Protein AF-A0A1F3NM23-F1 (afdb_monomer_lite)

Structure (mmCIF, N/CA/C/O backbone):
data_AF-A0A1F3NM23-F1
#
_entry.id   AF-A0A1F3NM23-F1
#
loop_
_atom_site.group_PDB
_atom_site.id
_atom_site.type_symbol
_atom_site.label_atom_id
_atom_site.label_alt_id
_atom_site.label_comp_id
_atom_site.label_asym_id
_atom_site.label_entity_id
_atom_site.label_seq_id
_atom_site.pdbx_PDB_ins_code
_atom_site.Cartn_x
_atom_site.Cartn_y
_atom_site.Cartn_z
_atom_site.occupancy
_atom_site.B_iso_or_equiv
_atom_site.auth_seq_id
_atom_site.auth_comp_id
_atom_site.auth_asym_id
_atom_site.auth_atom_id
_atom_site.pdbx_PDB_model_num
ATOM 1 N N . MET A 1 1 ? 3.615 14.412 34.005 1.00 44.06 1 MET A N 1
ATOM 2 C CA . MET A 1 1 ? 2.651 13.777 33.084 1.00 44.06 1 MET A CA 1
ATOM 3 C C . MET A 1 1 ? 3.412 13.438 31.823 1.00 44.06 1 MET A C 1
ATOM 5 O O . MET A 1 1 ? 3.910 14.349 31.178 1.00 44.06 1 MET A O 1
ATOM 9 N N . GLU A 1 2 ? 3.613 12.153 31.558 1.00 52.12 2 GLU A N 1
ATOM 10 C CA . GLU A 1 2 ? 4.346 11.695 30.379 1.00 52.12 2 GLU A CA 1
ATOM 11 C C . GLU A 1 2 ? 3.393 11.692 29.177 1.00 52.12 2 GLU A C 1
ATOM 13 O O . GLU A 1 2 ? 2.268 11.202 29.260 1.00 52.12 2 GLU A O 1
ATOM 18 N N . PHE A 1 3 ? 3.807 12.333 28.091 1.00 67.19 3 PHE A N 1
ATOM 19 C CA . PHE A 1 3 ? 2.979 12.560 26.913 1.00 67.19 3 PHE A CA 1
ATOM 20 C C . PHE A 1 3 ? 2.934 11.282 26.053 1.00 67.19 3 PHE A C 1
ATOM 22 O O . PHE A 1 3 ? 3.966 10.882 25.516 1.00 67.19 3 PHE A O 1
ATOM 29 N N . ASN A 1 4 ? 1.765 10.648 25.878 1.00 77.56 4 ASN A N 1
ATOM 30 C CA . ASN A 1 4 ? 1.624 9.443 25.043 1.00 77.56 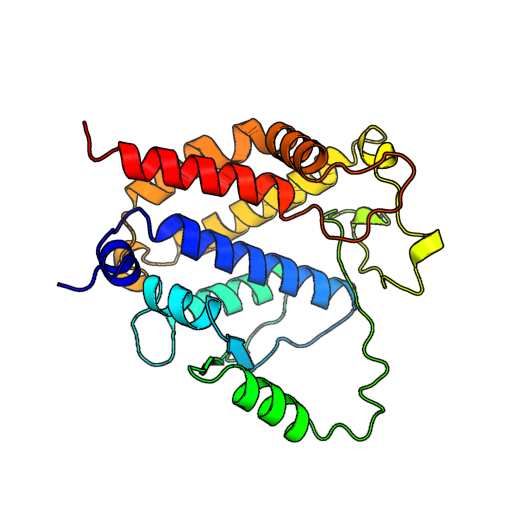4 ASN A CA 1
ATOM 31 C C . ASN A 1 4 ? 0.734 9.677 23.810 1.00 77.56 4 ASN A C 1
ATOM 33 O O . ASN A 1 4 ? -0.483 9.504 23.857 1.00 77.56 4 ASN A O 1
ATOM 37 N N . TYR A 1 5 ? 1.359 9.993 22.671 1.00 76.62 5 TYR A N 1
ATOM 38 C CA . TYR A 1 5 ? 0.685 10.156 21.371 1.00 76.62 5 TYR A CA 1
ATOM 39 C C . TYR A 1 5 ? -0.170 8.941 20.963 1.00 76.62 5 TYR A C 1
ATOM 41 O O . TYR A 1 5 ? -1.188 9.099 20.294 1.00 76.62 5 TYR A O 1
ATOM 49 N N . THR A 1 6 ? 0.210 7.729 21.380 1.00 77.94 6 THR A N 1
ATOM 50 C CA . THR A 1 6 ? -0.525 6.496 21.045 1.00 77.94 6 THR A CA 1
ATOM 51 C C . THR A 1 6 ? -1.926 6.501 21.646 1.00 77.94 6 THR A C 1
ATOM 53 O O . THR A 1 6 ? -2.867 6.026 21.016 1.00 77.94 6 THR A O 1
ATOM 56 N N . ASP A 1 7 ? -2.077 7.029 22.860 1.00 81.00 7 ASP A N 1
ATOM 57 C CA . ASP A 1 7 ? -3.362 7.018 23.555 1.00 81.00 7 ASP A CA 1
ATOM 58 C C . ASP A 1 7 ? -4.308 8.085 22.998 1.00 81.00 7 ASP A C 1
ATOM 60 O O . ASP A 1 7 ? -5.497 7.811 22.848 1.00 81.00 7 ASP A O 1
ATOM 64 N N . PHE A 1 8 ? -3.781 9.233 22.559 1.00 83.31 8 PHE A N 1
ATOM 65 C CA . PHE A 1 8 ? -4.556 10.214 21.791 1.00 83.31 8 PHE A CA 1
ATOM 66 C C . PHE A 1 8 ? -5.057 9.626 20.468 1.00 83.31 8 PHE A C 1
ATOM 68 O O . PHE A 1 8 ? -6.249 9.685 20.184 1.00 83.31 8 PHE A O 1
ATOM 75 N N . LEU A 1 9 ? -4.185 8.961 19.702 1.00 84.06 9 LEU A N 1
ATOM 76 C CA . LEU A 1 9 ? -4.582 8.313 18.445 1.00 84.06 9 LEU A CA 1
ATOM 77 C C . LEU A 1 9 ? -5.597 7.176 18.652 1.00 84.06 9 LEU A C 1
ATOM 79 O O . LEU A 1 9 ? -6.436 6.930 17.791 1.00 84.06 9 LEU A O 1
ATOM 83 N N . LYS A 1 10 ? -5.562 6.480 19.795 1.00 83.62 10 LYS A N 1
ATOM 84 C CA . LYS A 1 10 ? -6.585 5.482 20.157 1.00 83.62 10 LYS A CA 1
ATOM 85 C C . LYS A 1 10 ? -7.946 6.100 20.469 1.00 83.62 10 LYS A C 1
ATOM 87 O O . LYS A 1 10 ? -8.954 5.405 20.340 1.00 83.62 10 LYS A O 1
ATOM 92 N N . GLN A 1 11 ? -7.987 7.345 20.924 1.00 85.56 11 GLN A N 1
ATOM 93 C CA . GLN A 1 11 ? -9.231 8.044 21.251 1.00 85.56 11 GLN A CA 1
ATOM 94 C C . GLN A 1 11 ? -9.782 8.806 20.043 1.00 85.56 11 GLN A C 1
ATOM 96 O O . GLN A 1 11 ? -10.996 8.949 19.912 1.00 85.56 11 GLN A O 1
ATOM 101 N N . ASP A 1 12 ? -8.909 9.218 19.127 1.00 90.75 12 ASP A N 1
ATOM 102 C CA . ASP A 1 12 ? -9.289 9.900 17.899 1.00 90.75 12 ASP A CA 1
ATOM 103 C C . ASP A 1 12 ? -9.947 8.934 16.901 1.00 90.75 12 ASP A C 1
ATOM 105 O O . ASP A 1 12 ? -9.309 8.082 16.275 1.00 90.75 12 ASP A O 1
ATOM 109 N N . ARG A 1 13 ? -11.267 9.066 16.744 1.00 93.56 13 ARG A N 1
ATOM 110 C CA . ARG A 1 13 ? -12.068 8.218 15.851 1.00 93.56 13 ARG A CA 1
ATOM 111 C C . ARG A 1 13 ? -11.788 8.481 14.368 1.00 93.56 13 ARG A C 1
ATOM 113 O O . ARG A 1 13 ? -12.142 7.650 13.540 1.00 93.56 13 ARG A O 1
ATOM 120 N N . LYS A 1 14 ? -11.168 9.601 13.993 1.00 94.56 14 LYS A N 1
ATOM 121 C CA . LYS A 1 14 ? -10.880 9.934 12.591 1.00 94.56 14 LYS A CA 1
ATOM 122 C C . LYS A 1 14 ? -9.454 9.524 12.217 1.00 94.56 14 LYS A C 1
ATOM 124 O O . LYS A 1 14 ? -9.263 8.817 11.227 1.00 94.56 14 LYS A O 1
ATOM 129 N N . LEU A 1 15 ? -8.453 9.878 13.028 1.00 94.31 15 LEU A N 1
ATOM 130 C CA . LEU A 1 15 ? -7.027 9.638 12.740 1.00 94.31 15 LEU A CA 1
ATOM 131 C C . LEU A 1 15 ? -6.592 8.167 12.801 1.00 94.31 15 LEU A C 1
ATOM 133 O O . LEU A 1 15 ? -5.511 7.815 12.323 1.00 94.31 15 LEU A O 1
ATOM 137 N N . LYS A 1 16 ? -7.452 7.273 13.289 1.00 94.62 16 LYS A N 1
ATOM 138 C CA . LYS A 1 16 ? -7.297 5.822 13.115 1.00 94.62 16 LYS A CA 1
ATOM 139 C C . LYS A 1 16 ? -7.376 5.368 11.657 1.00 94.62 16 LYS A C 1
ATOM 141 O O . LYS A 1 16 ? -6.740 4.377 11.295 1.00 94.62 16 LYS A O 1
ATOM 146 N N . LEU A 1 17 ? -8.138 6.068 10.812 1.00 96.38 17 LEU A N 1
ATOM 147 C CA . LEU A 1 17 ? -8.376 5.648 9.432 1.00 96.38 17 LEU A CA 1
ATOM 148 C C . LEU A 1 17 ? -7.088 5.575 8.587 1.00 96.38 17 LEU A C 1
ATOM 150 O O . LEU A 1 17 ? -6.878 4.534 7.962 1.00 96.38 17 LEU A O 1
ATOM 154 N N . PRO A 1 18 ? -6.195 6.587 8.578 1.00 96.62 18 PRO A N 1
ATOM 155 C CA . PRO A 1 18 ? -4.906 6.478 7.893 1.00 96.62 18 PRO A CA 1
ATOM 156 C C . PRO A 1 18 ? -4.095 5.232 8.282 1.00 96.62 18 PRO A C 1
ATOM 158 O O . PRO A 1 18 ? -3.499 4.591 7.418 1.00 96.62 18 PRO A O 1
ATOM 161 N N . ILE A 1 19 ? -4.112 4.849 9.565 1.00 95.12 19 ILE A N 1
ATOM 162 C CA . ILE A 1 19 ? -3.399 3.665 10.074 1.00 95.12 19 ILE A CA 1
ATOM 163 C C . ILE A 1 19 ? -4.037 2.383 9.524 1.00 95.12 19 ILE A C 1
ATOM 165 O O . ILE A 1 19 ? -3.329 1.484 9.070 1.00 95.12 19 ILE A O 1
ATOM 169 N N . LEU A 1 20 ? -5.370 2.303 9.51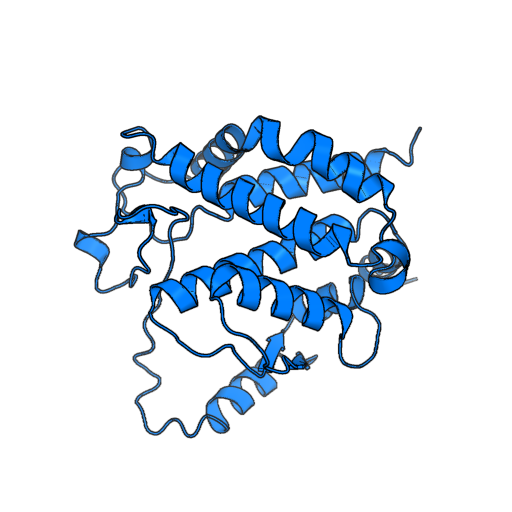5 1.00 96.81 20 LEU A N 1
ATOM 170 C CA . LEU A 1 20 ? -6.091 1.158 8.958 1.00 96.81 20 LEU A CA 1
ATOM 171 C C . LEU A 1 20 ? -5.831 0.998 7.452 1.00 96.81 20 LEU A C 1
ATOM 173 O O . LEU A 1 20 ? -5.558 -0.110 6.991 1.00 96.81 20 LEU A O 1
ATOM 177 N N . ILE A 1 21 ? -5.858 2.098 6.691 1.00 98.00 21 ILE A N 1
ATOM 178 C CA . ILE A 1 21 ? -5.571 2.084 5.248 1.00 98.00 21 ILE A CA 1
ATOM 179 C C . ILE A 1 21 ? -4.122 1.659 4.993 1.00 98.00 21 ILE A C 1
ATOM 181 O O . ILE A 1 21 ? -3.881 0.860 4.090 1.00 98.00 21 ILE A O 1
ATOM 185 N N . PHE A 1 22 ? -3.165 2.128 5.799 1.00 97.19 22 PHE A N 1
ATOM 186 C CA . PHE A 1 22 ? -1.768 1.703 5.705 1.00 97.19 22 PHE A CA 1
ATOM 187 C C . PHE A 1 22 ? -1.617 0.180 5.839 1.00 97.19 22 PHE A C 1
ATOM 189 O O . PHE A 1 22 ? -0.973 -0.451 5.000 1.00 97.19 22 PHE A O 1
ATOM 196 N N . TYR A 1 23 ? -2.268 -0.440 6.829 1.00 96.38 23 TYR A N 1
ATOM 197 C CA . TYR A 1 23 ? -2.248 -1.900 6.963 1.00 96.38 23 TYR A CA 1
ATOM 198 C C . TYR A 1 23 ? -2.991 -2.624 5.836 1.00 96.38 23 TYR A C 1
ATOM 200 O O . TYR A 1 23 ? -2.539 -3.682 5.396 1.00 96.38 23 TYR A O 1
ATOM 208 N N . GLY A 1 24 ? -4.080 -2.042 5.326 1.00 97.75 24 GLY A N 1
ATOM 209 C CA . GLY A 1 24 ? -4.738 -2.507 4.104 1.00 97.75 24 GLY A CA 1
ATOM 210 C C . GLY A 1 24 ? -3.780 -2.532 2.907 1.00 97.75 24 GLY A C 1
ATOM 211 O O . GLY A 1 24 ? -3.722 -3.517 2.174 1.00 97.75 24 GLY A O 1
ATOM 212 N N . ALA A 1 25 ? -2.981 -1.479 2.735 1.00 98.44 25 ALA A N 1
ATOM 213 C CA . ALA A 1 25 ? -2.017 -1.375 1.646 1.00 98.44 25 ALA A CA 1
ATOM 214 C C . ALA A 1 25 ? -0.876 -2.393 1.785 1.00 98.44 25 ALA A C 1
ATOM 216 O O . ALA A 1 25 ? -0.498 -3.020 0.796 1.00 98.44 25 ALA A O 1
ATOM 217 N N . ILE A 1 26 ? -0.369 -2.607 3.008 1.00 96.69 26 ILE A N 1
ATOM 218 C CA . ILE A 1 26 ? 0.626 -3.655 3.288 1.00 96.69 26 ILE A CA 1
ATOM 219 C C . ILE A 1 26 ? 0.088 -5.015 2.859 1.00 96.69 26 ILE A C 1
ATOM 221 O O . ILE A 1 26 ? 0.761 -5.735 2.124 1.00 96.69 26 ILE A O 1
ATOM 225 N N . ILE A 1 27 ? -1.116 -5.384 3.304 1.00 96.50 27 ILE A N 1
ATOM 226 C CA . ILE A 1 27 ? -1.628 -6.725 3.026 1.00 96.50 27 ILE A CA 1
ATOM 227 C C . ILE A 1 27 ? -1.998 -6.910 1.553 1.00 96.50 27 ILE A C 1
ATOM 229 O O . ILE A 1 27 ? -1.762 -7.979 0.996 1.00 96.50 27 ILE A O 1
ATOM 233 N N . TYR A 1 28 ? -2.498 -5.862 0.896 1.00 98.31 28 TYR A N 1
ATOM 234 C CA . TYR A 1 28 ? -2.741 -5.864 -0.543 1.00 98.31 28 TYR A CA 1
ATOM 235 C C . TYR A 1 28 ? -1.450 -6.087 -1.339 1.00 98.31 28 TYR A C 1
ATOM 237 O O . TYR A 1 28 ? -1.418 -6.918 -2.252 1.00 98.31 28 TYR A O 1
ATOM 245 N N . TYR A 1 29 ? -0.379 -5.373 -0.980 1.00 98.12 29 TYR A N 1
ATOM 246 C CA . TYR A 1 29 ? 0.933 -5.537 -1.598 1.00 98.12 29 TYR A CA 1
ATOM 247 C C . TYR A 1 29 ? 1.470 -6.955 -1.385 1.00 98.12 29 TYR A C 1
ATOM 249 O O . TYR A 1 29 ? 1.827 -7.628 -2.351 1.00 98.12 29 TYR A O 1
ATOM 257 N N . SER A 1 30 ? 1.452 -7.442 -0.141 1.00 95.69 30 SER A N 1
ATOM 258 C CA . SER A 1 30 ? 1.916 -8.788 0.207 1.00 95.69 30 SER A CA 1
ATOM 259 C C . SER A 1 30 ? 1.146 -9.877 -0.541 1.00 95.69 30 SER A C 1
ATOM 261 O O . SER A 1 30 ? 1.756 -10.798 -1.076 1.00 95.69 30 SER A O 1
ATOM 263 N N . ALA A 1 31 ? -0.181 -9.762 -0.645 1.00 96.00 31 ALA A N 1
ATOM 264 C CA . ALA A 1 31 ? -1.002 -10.717 -1.385 1.00 96.00 31 ALA A CA 1
ATOM 265 C C . ALA A 1 31 ? -0.676 -10.726 -2.888 1.00 96.00 31 ALA A C 1
ATOM 267 O O . ALA A 1 31 ? -0.625 -11.792 -3.503 1.00 96.00 31 ALA A O 1
ATOM 268 N N . ASN A 1 32 ? -0.423 -9.555 -3.484 1.00 97.25 32 ASN A N 1
ATOM 269 C CA . ASN A 1 32 ? -0.000 -9.466 -4.881 1.00 97.25 32 ASN A CA 1
ATOM 270 C C . ASN A 1 32 ? 1.379 -10.086 -5.089 1.00 97.25 32 ASN A C 1
ATOM 272 O O . ASN A 1 32 ? 1.558 -10.840 -6.042 1.00 97.25 32 ASN A O 1
ATOM 276 N N . LEU A 1 33 ? 2.328 -9.795 -4.199 1.00 95.88 33 LEU A N 1
ATOM 277 C CA . LEU A 1 33 ? 3.680 -10.335 -4.268 1.00 95.88 33 LEU A CA 1
ATOM 278 C C . LEU A 1 33 ? 3.661 -11.868 -4.204 1.00 95.88 33 LEU A C 1
ATOM 280 O O . LEU A 1 33 ? 4.167 -12.510 -5.119 1.00 95.88 33 LEU A O 1
ATOM 284 N N . LEU A 1 34 ? 2.972 -12.446 -3.211 1.00 93.81 34 LEU A N 1
ATOM 285 C CA . LEU A 1 34 ? 2.823 -13.899 -3.076 1.00 93.81 34 LEU A CA 1
ATOM 286 C C . LEU A 1 34 ? 2.168 -14.527 -4.311 1.00 93.81 34 LEU A C 1
ATOM 288 O O . LEU A 1 34 ? 2.682 -15.502 -4.856 1.00 93.81 34 LEU A O 1
ATOM 292 N N . LYS A 1 35 ? 1.073 -13.941 -4.813 1.00 94.50 35 LYS A N 1
ATOM 293 C CA . LYS A 1 35 ? 0.412 -14.423 -6.035 1.00 94.50 35 LYS A CA 1
ATOM 294 C C . LYS A 1 35 ? 1.363 -14.440 -7.232 1.00 94.50 35 LYS A C 1
ATOM 296 O O . LYS A 1 35 ? 1.372 -15.396 -8.000 1.00 94.50 35 LYS A O 1
ATOM 301 N N . LYS A 1 36 ? 2.149 -13.376 -7.404 1.00 94.31 36 LYS A N 1
ATOM 302 C CA . LYS A 1 36 ? 3.086 -13.205 -8.525 1.00 94.31 36 LYS A CA 1
ATOM 303 C C . LYS A 1 36 ? 4.309 -14.111 -8.421 1.00 94.31 36 LYS A C 1
ATOM 305 O O . LYS A 1 36 ? 4.886 -14.449 -9.446 1.00 94.31 36 LYS A O 1
ATOM 310 N N . GLN A 1 37 ? 4.668 -14.528 -7.209 1.00 92.81 37 GLN A N 1
ATOM 311 C CA . GLN A 1 37 ? 5.668 -15.569 -6.961 1.00 92.81 37 GLN A CA 1
ATOM 312 C C . GLN A 1 37 ? 5.122 -16.990 -7.187 1.00 92.81 37 GLN A C 1
ATOM 314 O O . GLN A 1 37 ? 5.883 -17.948 -7.110 1.00 92.81 37 GLN A O 1
ATOM 319 N N . GLY A 1 38 ? 3.824 -17.141 -7.477 1.00 91.31 38 GLY A N 1
ATOM 320 C CA . GLY A 1 38 ? 3.190 -18.442 -7.688 1.00 91.31 38 GLY A CA 1
ATOM 321 C C . GLY A 1 38 ? 2.771 -19.150 -6.398 1.00 91.31 38 GLY A C 1
ATOM 322 O O . GLY A 1 38 ? 2.461 -20.338 -6.437 1.00 91.31 38 GLY A O 1
ATOM 323 N N . THR A 1 39 ? 2.737 -18.451 -5.260 1.00 89.19 39 THR A N 1
ATOM 324 C CA . THR A 1 39 ? 2.296 -19.027 -3.986 1.00 89.19 39 THR A CA 1
ATOM 325 C C . THR A 1 39 ? 0.799 -19.341 -4.027 1.00 89.19 39 THR A C 1
ATOM 327 O O . THR A 1 39 ? -0.020 -18.476 -4.344 1.00 89.19 39 THR A O 1
ATOM 330 N N . LEU A 1 40 ? 0.442 -20.578 -3.666 1.00 85.38 40 LEU A N 1
ATOM 331 C CA . LEU A 1 40 ? -0.937 -21.091 -3.679 1.00 85.38 40 LEU A CA 1
ATOM 332 C C . LEU A 1 40 ? -1.584 -21.180 -2.288 1.00 85.38 40 LEU A C 1
ATOM 334 O O . LEU A 1 40 ? -2.728 -21.613 -2.176 1.00 85.38 40 LEU A O 1
ATOM 338 N N . GLU A 1 41 ? -0.875 -20.755 -1.244 1.00 86.94 41 GLU A N 1
ATOM 339 C CA . GLU A 1 41 ? -1.326 -20.788 0.150 1.00 86.94 41 GLU A CA 1
ATOM 340 C C . GLU A 1 41 ? -1.241 -19.396 0.782 1.00 86.94 41 GLU A C 1
ATOM 342 O O . GLU A 1 41 ? -0.430 -18.558 0.371 1.00 86.94 41 GLU A O 1
ATOM 347 N N . ILE A 1 42 ? -2.075 -19.138 1.793 1.00 88.50 42 ILE A N 1
ATOM 348 C CA . ILE A 1 42 ? -2.025 -17.877 2.542 1.00 88.50 42 ILE A CA 1
ATOM 349 C C . ILE A 1 42 ? -1.312 -18.085 3.886 1.00 88.50 42 ILE A C 1
ATOM 351 O O . ILE A 1 42 ? -1.460 -19.131 4.514 1.00 88.50 42 ILE A O 1
ATOM 355 N N . PRO A 1 43 ? -0.539 -17.105 4.386 1.00 87.62 43 PRO A N 1
ATOM 356 C CA . PRO A 1 43 ? 0.135 -17.258 5.670 1.00 87.62 43 PRO A CA 1
ATOM 357 C C . PRO A 1 43 ? -0.860 -17.425 6.827 1.00 87.62 43 PRO A C 1
ATOM 359 O O . PRO A 1 43 ? -1.686 -16.548 7.085 1.00 87.62 43 PRO A O 1
ATOM 362 N N . LYS A 1 44 ? -0.727 -18.516 7.591 1.00 86.31 44 LYS A N 1
ATOM 363 C CA . LYS A 1 44 ? -1.552 -18.775 8.790 1.00 86.31 44 LYS A CA 1
ATOM 364 C C . LYS A 1 44 ? -1.213 -17.864 9.966 1.00 86.31 44 LYS A C 1
ATOM 366 O O . LYS A 1 44 ? -2.066 -17.591 10.806 1.00 86.31 44 LYS A O 1
ATOM 371 N N . ASN A 1 45 ? 0.033 -17.401 10.048 1.00 85.69 45 ASN A N 1
ATOM 372 C CA . ASN A 1 45 ? 0.506 -16.539 11.125 1.00 85.69 45 ASN A CA 1
ATOM 373 C C . ASN A 1 45 ? 1.212 -15.321 10.537 1.00 85.69 45 ASN A C 1
ATOM 375 O O . ASN A 1 45 ? 2.127 -15.470 9.728 1.00 85.69 45 ASN A O 1
ATOM 379 N N . ILE A 1 46 ? 0.815 -14.129 10.979 1.00 87.69 46 ILE A N 1
ATOM 380 C CA . ILE A 1 46 ? 1.458 -12.870 10.599 1.00 87.69 46 ILE A CA 1
ATOM 381 C C . ILE A 1 46 ? 1.987 -12.209 11.861 1.00 87.69 46 ILE A C 1
ATOM 383 O O . ILE A 1 46 ? 1.247 -11.946 12.810 1.00 87.69 46 ILE A O 1
ATOM 387 N N . LEU A 1 47 ? 3.296 -11.983 11.871 1.00 85.25 47 LEU A N 1
ATOM 388 C CA . LEU A 1 47 ? 4.037 -11.520 13.033 1.00 85.25 47 LEU A CA 1
ATOM 389 C C . LEU A 1 47 ? 4.345 -10.037 12.852 1.00 85.25 47 LEU A C 1
ATOM 391 O O . LEU A 1 47 ? 5.034 -9.655 11.906 1.00 85.25 47 LEU A O 1
ATOM 395 N N . PHE A 1 48 ? 3.872 -9.207 13.777 1.00 83.75 48 PHE A N 1
ATOM 396 C CA . PHE A 1 48 ? 4.242 -7.796 13.823 1.00 83.75 48 PHE A CA 1
ATOM 397 C C . PHE A 1 48 ? 5.178 -7.530 14.986 1.00 83.75 48 PHE A C 1
ATOM 399 O O . PHE A 1 48 ? 5.024 -8.055 16.092 1.00 83.75 48 PHE A O 1
ATOM 406 N N . SER A 1 49 ? 6.154 -6.670 14.728 1.00 78.12 49 SER A N 1
ATOM 407 C CA . SER A 1 49 ? 7.180 -6.319 15.692 1.00 78.12 49 SER A CA 1
ATOM 408 C C . SER A 1 49 ? 7.384 -4.806 15.756 1.00 78.12 49 SER A C 1
ATOM 410 O O . SER A 1 49 ? 7.004 -4.062 14.848 1.00 78.12 49 SER A O 1
ATOM 412 N N . GLY A 1 50 ? 7.945 -4.338 16.869 1.00 79.06 50 GLY A N 1
ATOM 413 C CA . GLY A 1 50 ? 8.358 -2.949 17.052 1.00 79.06 50 GLY A CA 1
ATOM 414 C C . GLY A 1 50 ? 7.191 -1.971 16.936 1.00 79.06 50 GLY A C 1
ATOM 415 O O . GLY A 1 50 ? 6.145 -2.151 17.561 1.00 79.06 50 GLY A O 1
ATOM 416 N N . THR A 1 51 ? 7.369 -0.924 16.132 1.00 80.38 51 THR A N 1
ATOM 417 C CA . THR A 1 51 ? 6.359 0.125 15.931 1.00 80.38 51 THR A CA 1
ATOM 418 C C . THR A 1 51 ? 5.070 -0.413 15.312 1.00 80.38 51 THR A C 1
ATOM 420 O O . THR A 1 51 ? 3.995 0.039 15.695 1.00 80.38 51 THR A O 1
ATOM 423 N N . ALA A 1 52 ? 5.145 -1.418 14.433 1.00 79.44 52 ALA A N 1
ATOM 424 C CA . ALA A 1 52 ? 3.954 -1.993 13.811 1.00 79.44 52 ALA A CA 1
ATOM 425 C C . ALA A 1 52 ? 3.040 -2.677 14.847 1.00 79.44 52 ALA A C 1
ATOM 427 O O . ALA A 1 52 ? 1.831 -2.462 14.873 1.00 79.44 52 ALA A O 1
ATOM 428 N N . SER A 1 53 ? 3.633 -3.413 15.793 1.00 80.88 53 SER A N 1
ATOM 429 C CA . SER A 1 53 ? 2.893 -4.025 16.909 1.00 80.88 53 SER A CA 1
ATOM 430 C C . SER A 1 53 ? 2.122 -2.978 17.729 1.00 80.88 53 SER A C 1
ATOM 432 O O . SER A 1 53 ? 0.957 -3.176 18.078 1.00 80.88 53 SER A O 1
ATOM 434 N N . LYS A 1 54 ? 2.736 -1.811 17.972 1.00 81.81 54 LYS A N 1
ATOM 435 C CA . LYS A 1 54 ? 2.095 -0.701 18.691 1.00 81.81 54 LYS A CA 1
ATOM 436 C C . LYS A 1 54 ? 0.951 -0.069 17.895 1.00 81.81 54 LYS A C 1
ATOM 438 O O . LYS A 1 54 ? -0.079 0.237 18.487 1.00 81.81 54 LYS A O 1
ATOM 443 N N . THR A 1 55 ? 1.106 0.120 16.582 1.00 86.50 55 THR A N 1
ATOM 444 C CA . THR A 1 55 ? 0.087 0.794 15.759 1.00 86.50 55 THR A CA 1
ATOM 445 C C . THR A 1 55 ? -1.093 -0.104 15.394 1.00 86.50 55 THR A C 1
ATOM 447 O O . THR A 1 55 ? -2.197 0.412 15.258 1.00 86.50 55 THR A O 1
ATOM 450 N N . ILE A 1 56 ? -0.936 -1.434 15.341 1.00 87.62 56 ILE A N 1
ATOM 451 C CA . ILE A 1 56 ? -2.090 -2.351 15.230 1.00 87.62 56 ILE A CA 1
ATOM 452 C C . ILE A 1 56 ? -3.012 -2.215 16.442 1.00 87.62 56 ILE A C 1
ATOM 454 O O . ILE A 1 56 ? -4.225 -2.122 16.277 1.00 87.62 56 ILE A O 1
ATOM 458 N N . LYS A 1 57 ? -2.448 -2.095 17.652 1.00 86.69 57 LYS A N 1
ATOM 459 C CA . LYS A 1 57 ? -3.218 -1.883 18.892 1.00 86.69 57 LYS A CA 1
ATOM 460 C C . LYS A 1 57 ? -4.003 -0.556 18.907 1.00 86.69 57 LYS A C 1
ATOM 462 O O . LYS A 1 57 ? -4.793 -0.341 19.822 1.00 86.69 57 LYS A O 1
ATOM 467 N N . ILE A 1 58 ? -3.776 0.350 17.947 1.00 88.69 58 ILE A N 1
ATOM 468 C CA . ILE A 1 58 ? -4.560 1.588 17.782 1.00 88.69 58 ILE A CA 1
ATOM 469 C C . ILE A 1 58 ? -5.876 1.318 17.037 1.00 88.69 58 ILE A C 1
ATOM 471 O O . ILE A 1 58 ? -6.898 1.920 17.364 1.00 88.69 58 ILE A O 1
ATOM 475 N N . ILE A 1 59 ? -5.847 0.413 16.055 1.00 90.44 59 ILE A N 1
ATOM 476 C CA . ILE A 1 59 ? -6.977 0.118 15.160 1.00 90.44 59 ILE A CA 1
ATOM 477 C C . ILE A 1 59 ? -7.738 -1.155 15.541 1.00 90.44 59 ILE A C 1
ATOM 479 O O . ILE A 1 59 ? -8.887 -1.306 15.148 1.00 90.44 59 ILE A O 1
ATOM 483 N N . ASP A 1 60 ? -7.130 -2.054 16.314 1.00 90.00 60 ASP A N 1
ATOM 484 C CA . ASP A 1 60 ? -7.788 -3.247 16.839 1.00 90.00 60 ASP A CA 1
ATOM 485 C C . ASP A 1 60 ? -7.339 -3.500 18.282 1.00 90.00 60 ASP A C 1
ATOM 487 O O . ASP A 1 60 ? -6.220 -3.946 18.551 1.00 90.00 60 ASP A O 1
ATOM 491 N N . THR A 1 61 ? -8.219 -3.161 19.222 1.00 83.31 61 THR A N 1
ATOM 492 C CA . THR A 1 61 ? -7.979 -3.283 20.663 1.00 83.31 61 THR A CA 1
ATOM 493 C C . THR A 1 61 ? -8.456 -4.617 21.235 1.00 83.31 61 THR A C 1
ATOM 495 O O . THR A 1 61 ? -8.206 -4.890 22.410 1.00 83.31 61 THR A O 1
ATOM 498 N N . GLN A 1 62 ? -9.135 -5.450 20.439 1.00 86.06 62 GLN A N 1
ATOM 499 C CA . GLN A 1 62 ? -9.675 -6.721 20.906 1.00 86.06 62 GLN A CA 1
ATOM 500 C C . GLN A 1 62 ? -8.565 -7.775 21.016 1.00 86.06 62 GLN A C 1
ATOM 502 O O . GLN A 1 62 ? -7.604 -7.803 20.239 1.00 86.06 62 GLN A O 1
ATOM 507 N N . ALA A 1 63 ? -8.697 -8.673 21.995 1.00 82.81 63 ALA A N 1
ATOM 508 C CA . ALA A 1 63 ? -7.750 -9.766 22.178 1.00 82.81 63 ALA A CA 1
ATOM 509 C C . ALA A 1 63 ? -7.701 -10.652 20.920 1.00 82.81 63 ALA A C 1
ATOM 511 O O . ALA A 1 63 ? -8.735 -11.076 20.408 1.00 82.81 63 ALA A O 1
ATOM 512 N N . GLY A 1 64 ? -6.494 -10.924 20.420 1.00 81.69 64 GLY A N 1
ATOM 513 C CA . GLY A 1 64 ? -6.288 -11.713 19.200 1.00 81.69 64 GLY A CA 1
ATOM 514 C C . GLY A 1 64 ? -6.490 -10.947 17.888 1.00 81.69 64 GLY A C 1
ATOM 515 O O . GLY A 1 64 ? -6.362 -11.549 16.825 1.00 81.69 64 GLY A O 1
ATOM 516 N N . ASN A 1 65 ? -6.767 -9.640 17.948 1.00 90.00 65 ASN A N 1
ATOM 517 C CA . ASN A 1 65 ? -6.846 -8.753 16.787 1.00 90.00 65 ASN A CA 1
ATOM 518 C C . ASN A 1 65 ? -7.767 -9.283 15.651 1.00 90.00 65 ASN A C 1
ATOM 520 O O . ASN A 1 65 ? -7.327 -9.450 14.502 1.00 90.00 65 ASN A O 1
ATOM 524 N N . PRO A 1 66 ? -9.037 -9.618 15.956 1.00 91.69 66 PRO A N 1
ATOM 525 C CA . PRO A 1 66 ? -9.962 -10.240 15.012 1.00 91.69 66 PRO A CA 1
ATOM 526 C C . PRO A 1 66 ? -10.315 -9.344 13.818 1.00 91.69 66 PRO A C 1
ATOM 528 O O . PRO A 1 66 ? -10.474 -9.854 12.708 1.00 91.69 66 PRO A O 1
ATOM 531 N N . ASN A 1 67 ? -10.401 -8.027 13.999 1.00 93.56 67 ASN A N 1
ATOM 532 C CA . ASN A 1 67 ? -10.870 -7.101 12.967 1.00 93.56 67 ASN A CA 1
ATOM 533 C C . ASN A 1 67 ? -9.796 -6.887 11.906 1.00 93.56 67 ASN A C 1
ATOM 535 O O . ASN A 1 67 ? -10.074 -6.977 10.708 1.00 93.56 67 ASN A O 1
ATOM 539 N N . ILE A 1 68 ? -8.542 -6.711 12.325 1.00 93.31 68 ILE A N 1
ATOM 540 C CA . ILE A 1 68 ? -7.426 -6.649 11.376 1.00 93.31 68 ILE A CA 1
ATOM 541 C C . ILE A 1 68 ? -7.153 -8.021 10.732 1.00 93.31 68 ILE A C 1
ATOM 543 O O . ILE A 1 68 ? -6.848 -8.092 9.541 1.00 93.31 68 ILE A O 1
ATOM 547 N N . SER A 1 69 ? -7.380 -9.127 11.454 1.00 92.88 69 SER A N 1
ATOM 548 C CA . SER A 1 69 ? -7.307 -10.478 10.875 1.00 92.88 69 SER A CA 1
ATOM 549 C C . SER A 1 69 ? -8.360 -10.678 9.780 1.00 92.88 69 SER A C 1
ATOM 551 O O . SER A 1 69 ? -8.070 -11.271 8.741 1.00 92.88 69 SER A O 1
ATOM 553 N N . ASN A 1 70 ? -9.575 -10.160 9.976 1.00 93.56 70 ASN A N 1
ATOM 554 C CA . ASN A 1 70 ? -10.649 -10.216 8.984 1.00 93.56 70 ASN A CA 1
ATOM 555 C C . ASN A 1 70 ? -10.349 -9.355 7.753 1.00 93.56 70 ASN A C 1
ATOM 557 O O . ASN A 1 70 ? -10.556 -9.825 6.631 1.00 93.56 70 ASN A O 1
ATOM 561 N N . LEU A 1 71 ? -9.787 -8.155 7.940 1.00 95.12 71 LEU A N 1
ATOM 562 C CA . LEU A 1 71 ? -9.290 -7.325 6.839 1.00 95.12 71 LEU A CA 1
ATOM 563 C C . LEU A 1 71 ? -8.265 -8.095 5.997 1.00 95.12 71 LEU A C 1
ATOM 565 O O . LEU A 1 71 ? -8.364 -8.148 4.772 1.00 95.12 71 LEU A O 1
ATOM 569 N N . PHE A 1 72 ? -7.297 -8.742 6.646 1.00 94.81 72 PHE A N 1
ATOM 570 C CA . PHE A 1 72 ? -6.244 -9.467 5.941 1.00 94.81 72 PHE A CA 1
ATOM 571 C C . PHE A 1 72 ? -6.773 -10.676 5.179 1.00 94.81 72 PHE A C 1
ATOM 573 O O . PHE A 1 72 ? -6.441 -10.860 4.007 1.00 94.81 72 PHE A O 1
ATOM 580 N N . LYS A 1 73 ? -7.656 -11.459 5.811 1.00 93.69 73 LYS A N 1
ATOM 581 C CA . LYS A 1 73 ? -8.357 -12.573 5.156 1.00 93.69 73 LYS A CA 1
ATOM 582 C C . LYS A 1 73 ? -9.105 -12.096 3.918 1.00 93.69 73 LYS A C 1
ATOM 584 O O . LYS A 1 73 ? -9.053 -12.755 2.882 1.00 93.69 73 LYS A O 1
ATOM 589 N N . TYR A 1 74 ? -9.786 -10.955 4.017 1.00 95.25 74 TYR A N 1
ATOM 590 C CA . TYR A 1 74 ? -10.491 -10.369 2.889 1.00 95.25 74 TYR A CA 1
ATOM 591 C C . TYR A 1 74 ? -9.529 -10.047 1.738 1.00 95.25 74 TYR A C 1
ATOM 593 O O . TYR A 1 74 ? -9.762 -10.505 0.622 1.00 95.25 74 TYR A O 1
ATOM 601 N N . PHE A 1 75 ? -8.424 -9.343 1.993 1.00 96.56 75 PHE A N 1
ATOM 602 C CA . PHE A 1 75 ? -7.470 -8.986 0.939 1.00 96.56 75 PHE A CA 1
ATOM 603 C C . PHE A 1 75 ? -6.823 -10.199 0.274 1.00 96.56 75 PHE A C 1
ATOM 605 O O . PHE A 1 75 ? -6.795 -10.267 -0.954 1.00 96.56 75 PHE A O 1
ATOM 612 N N . PHE A 1 76 ? -6.367 -11.185 1.049 1.00 95.06 76 PHE A N 1
ATOM 613 C CA . PHE A 1 76 ? -5.823 -12.412 0.471 1.00 95.06 76 PHE A CA 1
ATOM 614 C C . PHE A 1 76 ? -6.847 -13.147 -0.387 1.00 95.06 76 PHE A C 1
ATOM 616 O O . PHE A 1 76 ? -6.533 -13.551 -1.505 1.00 95.06 76 PHE A O 1
ATOM 623 N N . LYS A 1 77 ? -8.091 -13.260 0.088 1.00 94.00 77 LYS A N 1
ATOM 624 C CA . LYS A 1 77 ? -9.173 -13.877 -0.681 1.00 94.00 77 LYS A CA 1
ATOM 625 C C . LYS A 1 77 ? -9.410 -13.149 -2.003 1.00 94.00 77 LYS A C 1
ATOM 627 O O . LYS A 1 77 ? -9.530 -13.808 -3.031 1.00 94.00 77 LYS A O 1
ATOM 632 N N . GLN A 1 78 ? -9.494 -11.819 -1.988 1.00 96.00 78 GLN A N 1
ATOM 633 C CA . GLN A 1 78 ? -9.787 -11.043 -3.196 1.00 96.00 78 GLN A CA 1
ATOM 634 C C . GLN A 1 78 ? -8.625 -11.052 -4.192 1.00 96.00 78 GLN A C 1
ATOM 636 O O . GLN A 1 78 ? -8.843 -11.171 -5.393 1.00 96.00 78 GLN A O 1
ATOM 641 N N . VAL A 1 79 ? -7.385 -10.964 -3.708 1.00 95.75 79 VAL A N 1
ATOM 642 C CA . VAL A 1 79 ? -6.207 -10.900 -4.580 1.00 95.75 79 VAL A CA 1
ATOM 643 C C . VAL A 1 79 ? -5.813 -12.288 -5.085 1.00 95.75 79 VAL A C 1
ATOM 645 O O . VAL A 1 79 ? -5.609 -12.464 -6.288 1.00 95.75 79 VAL A O 1
ATOM 648 N N . MET A 1 80 ? -5.720 -13.281 -4.196 1.00 93.75 80 MET A N 1
ATOM 649 C CA . MET A 1 80 ? -5.205 -14.620 -4.512 1.00 93.75 80 MET A CA 1
ATOM 650 C C . MET A 1 80 ? -6.299 -15.625 -4.899 1.00 93.75 80 MET A C 1
ATOM 652 O O . MET A 1 80 ? -5.985 -16.657 -5.477 1.00 93.75 80 MET A O 1
ATOM 656 N N . GLY A 1 81 ? -7.575 -15.355 -4.604 1.00 91.12 81 GLY A N 1
ATOM 657 C CA . GLY A 1 81 ? -8.681 -16.284 -4.879 1.00 91.12 81 GLY A CA 1
ATOM 658 C C . GLY A 1 81 ? -8.775 -17.472 -3.910 1.00 91.12 81 GLY A C 1
ATOM 659 O O . GLY A 1 81 ? -9.643 -18.329 -4.075 1.00 91.12 81 GLY A O 1
ATOM 660 N N . ILE A 1 82 ? -7.921 -17.518 -2.885 1.00 83.88 82 ILE A N 1
ATOM 661 C CA . ILE A 1 82 ? -7.847 -18.606 -1.903 1.00 83.88 82 ILE A CA 1
ATOM 662 C C . ILE A 1 82 ? -8.922 -18.401 -0.827 1.00 83.88 82 ILE A C 1
ATOM 664 O O . ILE A 1 82 ? -9.095 -17.305 -0.289 1.00 83.88 82 ILE A O 1
ATOM 668 N N . ARG A 1 83 ? -9.684 -19.458 -0.523 1.00 72.88 83 ARG A N 1
ATOM 669 C CA . ARG A 1 83 ? -10.755 -19.454 0.488 1.00 72.88 83 ARG A CA 1
ATOM 670 C C . ARG A 1 83 ? -10.333 -20.303 1.689 1.00 72.88 83 ARG A C 1
ATOM 672 O O . ARG A 1 83 ? -9.751 -21.359 1.500 1.00 72.88 83 ARG A O 1
ATOM 679 N N . ASN A 1 84 ? -10.747 -19.885 2.886 1.00 59.16 84 ASN A N 1
ATOM 680 C CA . ASN A 1 84 ? -10.701 -20.660 4.136 1.00 59.16 84 ASN A CA 1
ATOM 681 C C . ASN A 1 84 ? -9.327 -20.946 4.755 1.00 59.16 84 ASN A C 1
ATOM 683 O O . ASN A 1 84 ? -9.009 -22.102 5.020 1.00 59.16 84 ASN A O 1
ATOM 687 N N . GLU A 1 85 ? -8.603 -19.909 5.181 1.00 67.69 85 GLU A N 1
ATOM 688 C CA . GLU A 1 85 ? -7.631 -20.110 6.263 1.00 67.69 85 GLU A CA 1
ATOM 689 C C . GLU A 1 85 ? -7.792 -19.090 7.387 1.00 67.69 85 GLU A C 1
ATOM 691 O O . GLU A 1 85 ? -8.107 -17.909 7.191 1.00 67.69 85 GLU A O 1
ATOM 696 N N . GLN A 1 86 ? -7.610 -19.580 8.610 1.00 78.50 86 GLN A N 1
ATOM 697 C CA . GLN A 1 86 ? -7.524 -18.741 9.787 1.00 78.50 86 GLN A CA 1
ATOM 698 C C . GLN A 1 86 ? -6.159 -18.051 9.793 1.00 78.50 86 GLN A C 1
ATOM 700 O O . GLN A 1 86 ? -5.131 -18.695 9.974 1.00 78.50 86 GLN A O 1
ATOM 705 N N . ILE A 1 87 ? -6.173 -16.732 9.623 1.00 85.44 87 ILE A N 1
ATOM 706 C CA . ILE A 1 87 ? -5.021 -15.869 9.875 1.00 85.44 87 ILE A CA 1
ATOM 707 C C . ILE A 1 87 ? -5.022 -15.506 11.354 1.00 85.44 87 ILE A C 1
ATOM 709 O O . ILE A 1 87 ? -6.015 -14.969 11.850 1.00 85.44 87 ILE A O 1
ATOM 713 N N . ASN A 1 88 ? -3.911 -15.791 12.024 1.00 84.69 88 ASN A N 1
ATOM 714 C CA . ASN A 1 88 ? -3.628 -15.345 13.378 1.00 84.69 88 ASN A CA 1
ATOM 715 C C . ASN A 1 88 ? -2.608 -14.208 13.328 1.00 84.69 88 ASN A C 1
ATOM 717 O O . ASN A 1 88 ? -1.526 -14.348 12.748 1.00 84.69 88 ASN A O 1
ATOM 721 N N . ILE A 1 89 ? -2.942 -13.088 13.961 1.00 83.62 89 ILE A N 1
ATOM 722 C CA . ILE A 1 89 ? -2.019 -11.971 14.130 1.00 83.62 89 ILE A CA 1
ATOM 723 C C . ILE A 1 89 ? -1.323 -12.124 15.476 1.00 83.62 89 ILE A C 1
ATOM 725 O O . ILE A 1 89 ? -1.952 -12.146 16.532 1.00 83.62 89 ILE A O 1
ATOM 729 N N . ALA A 1 90 ? -0.002 -12.249 15.425 1.00 78.44 90 ALA A N 1
ATOM 730 C CA . ALA A 1 90 ? 0.841 -12.372 16.598 1.00 78.44 90 ALA A CA 1
ATOM 731 C C . ALA A 1 90 ? 1.621 -11.070 16.795 1.00 78.44 90 ALA A C 1
ATOM 733 O O . ALA A 1 90 ? 2.451 -10.680 15.969 1.00 78.44 90 ALA A O 1
ATOM 734 N N . L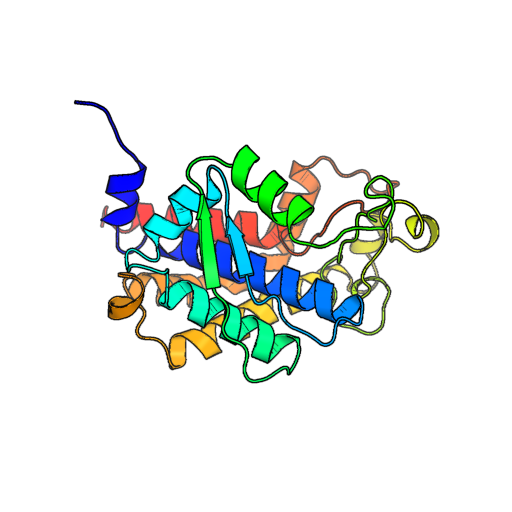EU A 1 91 ? 1.347 -10.397 17.910 1.00 77.44 91 LEU A N 1
ATOM 735 C CA . LEU A 1 91 ? 2.028 -9.171 18.307 1.00 77.44 91 LEU A CA 1
ATOM 736 C C . LEU A 1 91 ? 3.141 -9.512 19.301 1.00 77.44 91 LEU A C 1
ATOM 738 O O . LEU A 1 91 ? 2.879 -10.136 20.328 1.00 77.44 91 LEU A O 1
ATOM 742 N N . SER A 1 92 ? 4.379 -9.098 19.019 1.00 66.19 92 SER A N 1
ATOM 743 C CA . SER A 1 92 ? 5.449 -9.126 20.021 1.00 66.19 92 SER A CA 1
ATOM 744 C C . SER A 1 92 ? 5.713 -7.744 20.585 1.00 66.19 92 SER A C 1
ATOM 746 O O . SER A 1 92 ? 5.817 -6.779 19.823 1.00 66.19 92 SER A O 1
ATOM 748 N N . ASP A 1 93 ? 5.954 -7.679 21.891 1.00 58.56 93 ASP A N 1
ATOM 749 C CA . ASP A 1 93 ? 6.623 -6.535 22.511 1.00 58.56 93 ASP A CA 1
ATOM 750 C C . ASP A 1 93 ? 8.166 -6.679 22.447 1.00 58.56 93 ASP A C 1
ATOM 752 O O . ASP A 1 93 ? 8.871 -5.680 22.568 1.00 58.56 93 ASP A O 1
ATOM 756 N N . ASN A 1 94 ? 8.688 -7.885 22.138 1.00 60.97 94 ASN A N 1
ATOM 757 C CA . ASN A 1 94 ? 10.113 -8.201 21.943 1.00 60.97 94 ASN A CA 1
ATOM 758 C C . ASN A 1 94 ? 10.407 -8.626 20.484 1.00 60.97 94 ASN A C 1
ATOM 760 O O . ASN A 1 94 ? 10.447 -9.820 20.170 1.00 60.97 94 ASN A O 1
ATOM 764 N N . PRO A 1 95 ? 10.684 -7.669 19.576 1.00 53.53 95 PRO A N 1
ATOM 765 C CA . PRO A 1 95 ? 10.840 -7.913 18.139 1.00 53.53 95 PRO A CA 1
ATOM 766 C C . PRO A 1 95 ? 11.814 -9.032 17.775 1.00 53.53 95 PRO A C 1
ATOM 768 O O . PRO A 1 95 ? 11.540 -9.834 16.888 1.00 53.53 95 PRO A O 1
ATOM 771 N N . LYS A 1 96 ? 12.948 -9.094 18.482 1.00 55.66 96 LYS A N 1
ATOM 772 C CA . LYS A 1 96 ? 14.037 -10.030 18.190 1.00 55.66 96 LYS A CA 1
ATOM 773 C C . LYS A 1 96 ? 13.677 -11.474 18.549 1.00 55.66 96 LYS A C 1
ATOM 775 O O . LYS A 1 96 ? 14.049 -12.384 17.821 1.00 55.66 96 LYS A O 1
ATOM 780 N N . GLU A 1 97 ? 12.922 -11.698 19.626 1.00 56.91 97 GLU A N 1
ATOM 781 C CA . GLU A 1 97 ? 12.568 -13.054 20.063 1.00 56.91 97 GLU A CA 1
ATOM 782 C C . GLU A 1 97 ? 11.568 -13.731 19.131 1.00 56.91 97 GLU A C 1
ATOM 784 O O . GLU A 1 97 ? 11.683 -14.930 18.887 1.00 56.91 97 GLU A O 1
ATOM 789 N N . ILE A 1 98 ? 10.581 -12.992 18.615 1.00 54.59 98 ILE A N 1
ATOM 790 C CA . ILE A 1 98 ? 9.579 -13.577 17.720 1.00 54.59 98 ILE A CA 1
ATOM 791 C C . ILE A 1 98 ? 10.173 -13.914 16.353 1.00 54.59 98 ILE A C 1
ATOM 793 O O . ILE A 1 98 ? 9.914 -15.009 15.858 1.00 54.59 98 ILE A O 1
ATOM 797 N N . THR A 1 99 ? 11.002 -13.043 15.773 1.00 57.59 99 THR A N 1
ATOM 798 C CA . THR A 1 99 ? 11.669 -13.342 14.497 1.00 57.59 99 THR A CA 1
ATOM 799 C C . THR A 1 99 ? 12.553 -14.583 14.626 1.00 57.59 99 THR A C 1
ATOM 801 O O . THR A 1 99 ? 12.434 -15.500 13.817 1.00 57.59 99 THR A O 1
ATOM 804 N N . CYS A 1 100 ? 13.351 -14.681 15.697 1.00 54.16 100 CYS A N 1
ATOM 805 C CA . CYS A 1 100 ? 14.171 -15.865 15.957 1.00 54.16 100 CYS A CA 1
ATOM 806 C C . CYS A 1 100 ? 13.323 -17.126 16.185 1.00 54.16 100 CYS A C 1
ATOM 808 O O . CYS A 1 100 ? 13.641 -18.176 15.641 1.00 54.16 100 CYS A O 1
ATOM 810 N N . LYS A 1 101 ? 12.218 -17.042 16.940 1.00 58.91 101 LYS A N 1
ATOM 811 C CA . LYS A 1 101 ? 11.309 -18.185 17.158 1.00 58.91 101 LYS A CA 1
ATOM 812 C C . LYS A 1 101 ? 10.597 -18.623 15.877 1.00 58.91 101 LYS A C 1
ATOM 814 O O . LYS A 1 101 ? 10.355 -19.813 15.720 1.00 58.91 101 LYS A O 1
ATOM 819 N N . GLY A 1 102 ? 10.259 -17.692 14.984 1.00 58.16 102 GLY A N 1
ATOM 820 C CA . GLY A 1 102 ? 9.687 -17.999 13.672 1.00 58.16 102 GLY A CA 1
ATOM 821 C C . GLY A 1 102 ? 10.660 -18.800 12.810 1.00 58.16 102 GLY A C 1
ATOM 822 O O . GLY A 1 102 ? 10.297 -19.862 12.321 1.00 58.16 102 GLY A O 1
ATOM 823 N N . VAL A 1 103 ? 11.911 -18.339 12.721 1.00 56.84 103 VAL A N 1
ATOM 824 C CA . VAL A 1 103 ? 12.998 -19.028 12.003 1.00 56.84 103 VAL A CA 1
ATOM 825 C C . VAL A 1 103 ? 13.271 -20.414 12.604 1.00 56.84 103 VAL A C 1
ATOM 827 O O . VAL A 1 103 ? 13.314 -21.397 11.878 1.00 56.84 103 VAL A O 1
ATOM 830 N N . LEU A 1 104 ? 13.370 -20.522 13.933 1.00 55.22 104 LEU A N 1
ATOM 831 C CA . LEU A 1 104 ? 13.629 -21.795 14.622 1.00 55.22 104 LEU A CA 1
ATOM 832 C C . LEU A 1 104 ? 12.495 -22.822 14.472 1.00 55.22 104 LEU A C 1
ATOM 834 O O . LEU A 1 104 ? 12.756 -24.017 14.499 1.00 55.22 104 LEU A O 1
ATOM 838 N N . ARG A 1 105 ? 11.237 -22.376 14.359 1.00 55.56 105 ARG A N 1
ATOM 839 C CA . ARG A 1 105 ? 10.064 -23.260 14.214 1.00 55.56 105 ARG A CA 1
ATOM 840 C C . ARG A 1 105 ? 9.771 -23.663 12.774 1.00 55.56 105 ARG A C 1
ATOM 842 O O . ARG A 1 105 ? 8.936 -24.535 12.570 1.00 55.56 105 ARG A O 1
ATOM 849 N N . ALA A 1 106 ? 10.394 -23.012 11.798 1.00 54.44 106 ALA A N 1
ATOM 850 C CA . ALA A 1 106 ? 10.157 -23.282 10.388 1.00 54.44 106 ALA A CA 1
ATOM 851 C C . ALA A 1 106 ? 10.932 -24.509 9.861 1.00 54.44 106 ALA A C 1
ATOM 853 O O . ALA A 1 106 ? 10.964 -24.685 8.650 1.00 54.44 106 ALA A O 1
ATOM 854 N N . ASP A 1 107 ? 11.540 -25.334 10.736 1.00 47.34 107 ASP A N 1
ATOM 855 C CA . ASP A 1 107 ? 12.357 -26.515 10.382 1.00 47.34 107 ASP A CA 1
ATOM 856 C C . ASP A 1 107 ? 13.246 -26.251 9.156 1.00 47.34 107 ASP A C 1
ATOM 858 O O . ASP A 1 107 ? 13.269 -26.997 8.174 1.00 47.34 107 ASP A O 1
ATOM 862 N N . ILE A 1 108 ? 13.950 -25.115 9.189 1.00 53.41 108 ILE A N 1
ATOM 863 C CA . ILE A 1 108 ? 14.736 -24.645 8.054 1.00 53.41 108 ILE A CA 1
ATOM 864 C C . ILE A 1 108 ? 16.025 -25.468 8.006 1.00 53.41 108 ILE A C 1
ATOM 866 O O . ILE A 1 108 ? 17.032 -25.118 8.614 1.00 53.41 108 ILE A O 1
ATOM 870 N N . ASN A 1 109 ? 15.969 -26.595 7.297 1.00 53.41 109 ASN A N 1
ATOM 871 C CA . ASN A 1 109 ? 17.138 -27.397 6.921 1.00 53.41 109 ASN A CA 1
ATOM 872 C C . ASN A 1 109 ? 17.903 -26.791 5.726 1.00 53.41 109 ASN A C 1
ATOM 874 O O . ASN A 1 109 ? 18.909 -27.349 5.293 1.00 53.41 109 ASN A O 1
ATOM 878 N N . GLU A 1 110 ? 17.421 -25.672 5.180 1.00 53.19 110 GLU A N 1
ATOM 879 C CA . GLU A 1 110 ? 18.029 -24.949 4.064 1.00 53.19 110 GLU A CA 1
ATOM 880 C C . GLU A 1 110 ? 18.879 -23.767 4.542 1.00 53.19 110 GLU A C 1
ATOM 882 O O . GLU A 1 110 ? 18.638 -23.169 5.591 1.00 53.19 110 GLU A O 1
ATOM 887 N N . ASP A 1 111 ? 19.893 -23.426 3.750 1.00 50.59 111 ASP A N 1
ATOM 888 C CA . ASP A 1 111 ? 20.833 -22.349 4.033 1.00 50.59 111 ASP A CA 1
ATOM 889 C C . ASP A 1 111 ? 20.108 -20.985 4.048 1.00 50.59 111 ASP A C 1
ATOM 891 O O . ASP A 1 111 ? 19.816 -20.386 3.011 1.00 50.59 111 ASP A O 1
ATOM 895 N N . ILE A 1 112 ? 19.800 -20.485 5.253 1.00 54.25 112 ILE A N 1
ATOM 896 C CA . ILE A 1 112 ? 19.087 -19.214 5.505 1.00 54.25 112 ILE A CA 1
ATOM 897 C C . ILE A 1 112 ? 19.837 -18.012 4.892 1.00 54.25 112 ILE A C 1
ATOM 899 O O . ILE A 1 112 ? 19.272 -16.927 4.733 1.00 54.25 112 ILE A O 1
ATOM 903 N N . THR A 1 113 ? 21.106 -18.186 4.512 1.00 56.59 113 THR A N 1
ATOM 904 C CA . THR A 1 113 ? 21.915 -17.149 3.862 1.00 56.59 113 THR A CA 1
ATOM 905 C C . THR A 1 113 ? 21.421 -16.765 2.464 1.00 56.59 113 THR A C 1
ATOM 907 O O . THR A 1 113 ? 21.768 -15.679 2.000 1.00 56.59 113 THR A O 1
ATOM 910 N N . ASN A 1 114 ? 20.574 -17.580 1.818 1.00 59.38 114 ASN A N 1
ATOM 911 C CA . ASN A 1 114 ? 20.151 -17.370 0.430 1.00 59.38 114 ASN A CA 1
ATOM 912 C C . ASN A 1 114 ? 18.641 -17.098 0.260 1.00 59.38 114 ASN A C 1
ATOM 914 O O . ASN A 1 114 ? 18.007 -17.608 -0.661 1.00 59.38 114 ASN A O 1
ATOM 918 N N . CYS A 1 115 ? 18.045 -16.290 1.145 1.00 66.38 115 CYS A N 1
ATOM 919 C CA . CYS A 1 115 ? 16.660 -15.834 0.989 1.00 66.38 115 CYS A CA 1
ATOM 920 C C . CYS A 1 115 ? 16.587 -14.675 -0.031 1.00 66.38 115 CYS A C 1
ATOM 922 O O . CYS A 1 115 ? 17.106 -13.588 0.251 1.00 66.38 115 CYS A O 1
ATOM 924 N N . PRO A 1 116 ? 15.974 -14.862 -1.217 1.00 79.56 116 PRO A N 1
ATOM 925 C CA . PRO A 1 116 ? 15.949 -13.830 -2.246 1.00 79.56 116 PRO A CA 1
ATOM 926 C C . PRO A 1 1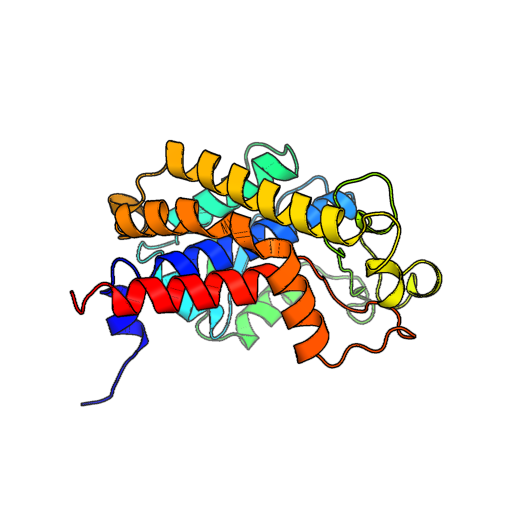16 ? 15.087 -12.635 -1.822 1.00 79.56 116 PRO A C 1
ATOM 928 O O . PRO A 1 116 ? 13.961 -12.787 -1.348 1.00 79.56 116 PRO A O 1
ATOM 931 N N . VAL A 1 117 ? 15.593 -11.422 -2.054 1.00 88.06 117 VAL A N 1
ATOM 932 C CA . VAL A 1 117 ? 14.813 -10.191 -1.870 1.00 88.06 117 VAL A CA 1
ATOM 933 C C . VAL A 1 117 ? 13.984 -9.956 -3.127 1.00 88.06 117 VAL A C 1
ATOM 935 O O . VAL A 1 117 ? 14.521 -9.578 -4.168 1.00 88.06 117 VAL A O 1
ATOM 938 N N . VAL A 1 118 ? 12.675 -10.184 -3.024 1.00 92.69 118 VAL A N 1
ATOM 939 C CA . VAL A 1 118 ? 11.730 -10.065 -4.141 1.00 92.69 118 VAL A CA 1
ATOM 940 C C . VAL A 1 118 ? 10.774 -8.893 -3.917 1.00 92.69 118 VAL A C 1
ATOM 942 O O . VAL A 1 118 ? 10.312 -8.663 -2.799 1.00 92.69 118 VAL A O 1
ATOM 945 N N . PHE A 1 119 ? 10.461 -8.149 -4.977 1.00 95.56 119 PHE A N 1
ATOM 946 C CA . PHE A 1 119 ? 9.538 -7.015 -4.931 1.00 95.56 119 PHE A CA 1
ATOM 947 C C . PHE A 1 119 ? 8.648 -6.941 -6.175 1.00 95.56 119 PHE A C 1
ATOM 949 O O . PHE A 1 119 ? 8.965 -7.489 -7.225 1.00 95.56 119 PHE A O 1
ATOM 956 N N . TRP A 1 120 ? 7.509 -6.262 -6.051 1.00 96.56 120 TRP A N 1
ATOM 957 C CA . TRP A 1 120 ? 6.581 -5.999 -7.151 1.00 96.56 120 TRP A CA 1
ATOM 958 C C . TRP A 1 120 ? 6.494 -4.492 -7.387 1.00 96.56 120 TRP A C 1
ATOM 960 O O . TRP A 1 120 ? 6.285 -3.718 -6.452 1.00 96.56 120 TRP A O 1
ATOM 970 N N . LEU A 1 121 ? 6.637 -4.058 -8.637 1.00 95.88 121 LEU A N 1
ATOM 971 C CA . LEU A 1 121 ? 6.707 -2.631 -8.965 1.00 95.88 121 LEU A CA 1
ATOM 972 C C . LEU A 1 121 ? 5.385 -1.895 -8.751 1.00 95.88 121 LEU A C 1
ATOM 974 O O . LEU A 1 121 ? 5.403 -0.729 -8.369 1.00 95.88 121 LEU A O 1
ATOM 978 N N . GLY A 1 122 ? 4.255 -2.576 -8.940 1.00 94.94 122 GLY A N 1
ATOM 979 C CA . GLY A 1 122 ? 2.925 -1.982 -8.808 1.00 94.94 122 GLY A CA 1
ATOM 980 C C . GLY A 1 122 ? 2.065 -2.067 -10.069 1.00 94.94 122 GLY A C 1
ATOM 981 O O . GLY A 1 122 ? 0.973 -1.520 -10.061 1.00 94.94 122 GLY A O 1
ATOM 982 N N . GLY A 1 123 ? 2.500 -2.726 -11.147 1.00 93.81 123 GLY A N 1
ATOM 983 C CA . GLY A 1 123 ? 1.678 -2.930 -12.346 1.00 93.81 123 GLY A CA 1
ATOM 984 C C . GLY A 1 123 ? 0.734 -4.131 -12.245 1.00 93.81 123 GLY A C 1
ATOM 985 O O . GLY A 1 123 ? 0.988 -5.085 -11.503 1.00 93.81 123 GLY A O 1
ATOM 986 N N . ASN A 1 124 ? -0.355 -4.121 -13.009 1.00 86.62 124 ASN A N 1
ATOM 987 C CA . ASN A 1 124 ? -1.409 -5.146 -12.979 1.00 86.62 124 ASN A CA 1
ATOM 988 C C . ASN A 1 124 ? -1.745 -5.742 -14.361 1.00 86.62 124 ASN A C 1
ATOM 990 O O . ASN A 1 124 ? -2.832 -6.283 -14.547 1.00 86.62 124 ASN A O 1
ATOM 994 N N . ASP A 1 125 ? -0.814 -5.659 -15.308 1.00 90.06 125 ASP A N 1
ATOM 995 C CA . ASP A 1 125 ? -0.942 -6.169 -16.673 1.00 90.06 125 ASP A CA 1
ATOM 996 C C . ASP A 1 125 ? -0.049 -7.406 -16.917 1.00 90.06 125 ASP A C 1
ATOM 998 O O . ASP A 1 125 ? 0.432 -8.041 -15.981 1.00 90.06 125 ASP A O 1
ATOM 1002 N N . ASN A 1 126 ? 0.179 -7.766 -18.182 1.00 88.69 126 ASN A N 1
ATOM 1003 C CA . ASN A 1 126 ? 1.060 -8.880 -18.559 1.00 88.69 126 ASN A CA 1
ATOM 1004 C C . ASN A 1 126 ? 2.525 -8.448 -18.774 1.00 88.69 126 ASN A C 1
ATOM 1006 O O . ASN A 1 126 ? 3.302 -9.190 -19.376 1.00 88.69 126 ASN A O 1
ATOM 1010 N N . SER A 1 127 ? 2.909 -7.248 -18.332 1.00 93.44 127 SER A N 1
ATOM 1011 C CA . SER A 1 127 ? 4.261 -6.716 -18.508 1.00 93.44 127 SER A CA 1
ATOM 1012 C C . SER A 1 127 ? 5.169 -7.022 -17.312 1.00 93.44 127 SER A C 1
ATOM 1014 O O . SER A 1 127 ? 4.755 -7.572 -16.286 1.00 93.44 127 SER A O 1
ATOM 1016 N N . VAL A 1 128 ? 6.430 -6.597 -17.413 1.00 94.50 128 VAL A N 1
ATOM 1017 C CA . VAL A 1 128 ? 7.389 -6.674 -16.305 1.00 94.50 128 VAL A CA 1
ATOM 1018 C C . VAL A 1 128 ? 6.959 -5.878 -15.069 1.00 94.50 128 VAL A C 1
ATOM 1020 O O . VAL A 1 128 ? 7.291 -6.263 -13.950 1.00 94.50 128 VAL A O 1
ATOM 1023 N N . TRP A 1 129 ? 6.123 -4.850 -15.232 1.00 95.31 129 TRP A N 1
ATOM 1024 C CA . TRP A 1 129 ? 5.580 -4.067 -14.120 1.00 95.31 129 TRP A CA 1
ATOM 1025 C C . TRP A 1 129 ? 4.679 -4.895 -13.193 1.00 95.31 129 TRP A C 1
ATOM 1027 O O . TRP A 1 129 ? 4.514 -4.541 -12.021 1.00 95.31 129 TRP A O 1
ATOM 1037 N N . SER A 1 130 ? 4.119 -6.009 -13.684 1.00 94.88 130 SER A N 1
ATOM 1038 C CA . SER A 1 130 ? 3.303 -6.933 -12.890 1.00 94.88 130 SER A CA 1
ATOM 1039 C C . SER A 1 130 ? 4.030 -8.182 -12.397 1.00 94.88 130 SER A C 1
ATOM 1041 O O . SER A 1 130 ? 3.420 -8.995 -11.698 1.00 94.88 130 SER A O 1
ATOM 1043 N N . ARG A 1 131 ? 5.318 -8.349 -12.709 1.00 94.94 131 ARG A N 1
ATOM 1044 C CA . ARG A 1 131 ? 6.120 -9.479 -12.219 1.00 94.94 131 ARG A CA 1
ATOM 1045 C C . ARG A 1 131 ? 6.593 -9.239 -10.782 1.00 94.94 131 ARG A C 1
ATOM 1047 O O . ARG A 1 131 ? 6.718 -8.101 -10.327 1.00 94.94 131 ARG A O 1
ATOM 1054 N N . ALA A 1 132 ? 6.841 -10.332 -10.067 1.00 95.38 132 ALA A N 1
ATOM 1055 C CA . ALA A 1 132 ? 7.676 -10.318 -8.875 1.00 95.38 132 ALA A CA 1
ATOM 1056 C C . ALA A 1 132 ? 9.139 -10.423 -9.336 1.00 95.38 132 ALA A C 1
ATOM 1058 O O . ALA A 1 132 ? 9.473 -11.359 -10.058 1.00 95.38 132 ALA A O 1
ATOM 1059 N N . LEU A 1 133 ? 9.966 -9.444 -8.974 1.00 95.25 133 LEU A N 1
ATOM 1060 C CA . LEU A 1 133 ? 11.349 -9.299 -9.427 1.00 95.25 133 LEU A CA 1
ATOM 1061 C C . LEU A 1 133 ? 12.313 -9.560 -8.277 1.00 95.25 133 LEU A C 1
ATOM 1063 O O . LEU A 1 133 ? 12.164 -8.994 -7.192 1.00 95.25 133 LEU A O 1
ATOM 1067 N N . ASN A 1 134 ? 13.314 -10.396 -8.516 1.00 93.50 134 ASN A N 1
ATOM 1068 C CA . ASN A 1 134 ? 14.424 -10.607 -7.604 1.00 93.50 134 ASN A CA 1
ATOM 1069 C C . ASN A 1 134 ? 15.453 -9.479 -7.759 1.00 93.50 134 ASN A C 1
ATOM 1071 O O . ASN A 1 134 ? 16.003 -9.258 -8.837 1.00 93.50 134 ASN A O 1
ATOM 1075 N N . LYS A 1 135 ? 15.756 -8.800 -6.648 1.00 90.12 135 LYS A N 1
ATOM 1076 C CA . LYS A 1 135 ? 16.653 -7.639 -6.603 1.00 90.12 135 LYS A CA 1
ATOM 1077 C C . LYS A 1 135 ? 18.084 -7.930 -7.078 1.00 90.12 135 LYS A C 1
ATOM 1079 O O . LYS A 1 135 ? 18.777 -7.001 -7.478 1.00 90.12 135 LYS A O 1
ATOM 1084 N N . SER A 1 136 ? 18.520 -9.187 -7.035 1.00 88.88 136 SER A N 1
ATOM 1085 C CA . SER A 1 136 ? 19.881 -9.586 -7.405 1.00 88.88 136 SER A CA 1
ATOM 1086 C C . SER A 1 136 ? 19.959 -10.259 -8.775 1.00 88.88 136 SER A C 1
ATOM 1088 O O . SER A 1 136 ? 20.933 -10.049 -9.490 1.00 88.88 136 SER A O 1
ATOM 1090 N N . THR A 1 137 ? 18.967 -11.076 -9.148 1.00 91.56 137 THR A N 1
ATOM 1091 C CA . THR A 1 137 ? 19.029 -11.881 -10.385 1.00 91.56 137 THR A CA 1
ATOM 1092 C C . THR A 1 137 ? 18.292 -11.255 -11.560 1.00 91.56 137 THR A C 1
ATOM 1094 O O . THR A 1 137 ? 18.695 -11.470 -12.699 1.00 91.56 137 THR A O 1
ATOM 1097 N N . ASP A 1 138 ? 17.265 -10.441 -11.305 1.00 94.19 138 ASP A N 1
ATOM 1098 C CA . ASP A 1 138 ? 16.381 -9.914 -12.353 1.00 94.19 138 ASP A CA 1
ATOM 1099 C C . ASP A 1 138 ? 16.726 -8.462 -12.722 1.00 94.19 138 ASP A C 1
ATOM 1101 O O . ASP A 1 138 ? 15.930 -7.766 -13.351 1.00 94.19 138 ASP A O 1
ATOM 1105 N N . ILE A 1 139 ? 17.919 -7.982 -12.345 1.00 92.00 139 ILE A N 1
ATOM 1106 C CA . ILE A 1 139 ? 18.399 -6.625 -12.661 1.00 92.00 139 ILE A CA 1
ATOM 1107 C C . ILE A 1 139 ? 18.284 -6.318 -14.167 1.00 92.00 139 ILE A C 1
ATOM 1109 O O . ILE A 1 139 ? 17.742 -5.262 -14.485 1.00 92.00 139 ILE A O 1
ATOM 1113 N N . PRO A 1 140 ? 18.697 -7.207 -15.101 1.00 93.38 140 PRO A N 1
ATOM 1114 C CA . PRO A 1 140 ? 18.602 -6.920 -16.536 1.00 93.38 140 PRO A CA 1
ATOM 1115 C C . PRO A 1 140 ? 17.164 -6.743 -17.047 1.00 93.38 140 PRO A C 1
ATOM 1117 O O . PRO A 1 140 ? 16.946 -6.007 -18.004 1.00 93.38 140 PRO A O 1
ATOM 1120 N N . ASP A 1 141 ? 16.198 -7.405 -16.404 1.00 93.69 141 ASP A N 1
ATOM 1121 C CA . ASP A 1 141 ? 14.771 -7.323 -16.736 1.00 93.69 141 ASP A CA 1
ATOM 1122 C C . ASP A 1 141 ? 14.086 -6.131 -16.050 1.00 93.69 141 ASP A C 1
ATOM 1124 O O . ASP A 1 141 ? 13.015 -5.693 -16.469 1.00 93.69 141 ASP A O 1
ATOM 1128 N N . THR A 1 142 ? 14.663 -5.627 -14.960 1.00 95.88 142 THR A N 1
ATOM 1129 C CA . THR A 1 142 ? 14.046 -4.594 -14.131 1.00 95.88 142 THR A CA 1
ATOM 1130 C C . THR A 1 142 ? 14.007 -3.265 -14.897 1.00 95.88 142 THR A C 1
ATOM 1132 O O . THR A 1 142 ? 15.045 -2.821 -15.377 1.00 95.88 142 THR A O 1
ATOM 1135 N N . PRO A 1 143 ? 12.864 -2.568 -15.006 1.00 95.69 143 PRO A N 1
ATOM 1136 C CA . PRO A 1 143 ? 12.804 -1.270 -15.676 1.00 95.69 143 PRO A CA 1
ATOM 1137 C C . PRO A 1 143 ? 13.662 -0.194 -15.002 1.00 95.69 143 PRO A C 1
ATOM 1139 O O . PRO A 1 143 ? 13.939 -0.235 -13.798 1.00 95.69 143 PRO A O 1
ATOM 1142 N N . TYR A 1 144 ? 14.033 0.812 -15.784 1.00 95.69 144 TYR A N 1
ATOM 1143 C CA . TYR A 1 144 ? 14.653 2.042 -15.310 1.00 95.69 144 TYR A CA 1
ATOM 1144 C C . TYR A 1 144 ? 13.595 3.046 -14.849 1.00 95.69 144 TYR A C 1
ATOM 1146 O O . TYR A 1 144 ? 12.454 3.035 -15.311 1.00 95.69 144 TYR A O 1
ATOM 1154 N N . TYR A 1 145 ? 13.979 3.994 -13.990 1.00 95.00 145 TYR A N 1
ATOM 1155 C CA . TYR A 1 145 ? 13.063 5.071 -13.590 1.00 95.00 145 TYR A CA 1
ATOM 1156 C C . TYR A 1 145 ? 12.577 5.912 -14.777 1.00 95.00 145 TYR A C 1
ATOM 1158 O O . TYR A 1 145 ? 11.426 6.342 -14.773 1.00 95.00 145 TYR A O 1
ATOM 1166 N N . ARG A 1 146 ? 13.408 6.117 -15.811 1.00 94.19 146 ARG A N 1
ATOM 1167 C CA . ARG A 1 146 ? 12.996 6.838 -17.030 1.00 94.19 146 ARG A CA 1
ATOM 1168 C C . ARG A 1 146 ? 11.844 6.165 -17.775 1.00 94.19 146 ARG A C 1
ATOM 1170 O O . ARG A 1 146 ? 11.087 6.847 -18.460 1.00 94.19 146 ARG A O 1
ATOM 1177 N N . ASP A 1 147 ? 11.680 4.852 -17.617 1.00 94.88 147 ASP A N 1
ATOM 1178 C CA . ASP A 1 147 ? 10.653 4.100 -18.334 1.00 94.88 147 ASP A CA 1
ATOM 1179 C C . ASP A 1 147 ? 9.246 4.483 -17.845 1.00 94.88 147 ASP A C 1
ATOM 1181 O O . ASP A 1 147 ? 8.281 4.336 -18.594 1.00 94.88 147 ASP A O 1
ATOM 1185 N N . LEU A 1 148 ? 9.113 5.068 -16.644 1.00 92.62 148 LEU A N 1
ATOM 1186 C CA . LEU A 1 148 ? 7.848 5.616 -16.133 1.00 92.62 148 LEU A CA 1
ATOM 1187 C C . LEU A 1 148 ? 7.276 6.744 -16.997 1.00 92.62 148 LEU A C 1
ATOM 1189 O O . LEU A 1 148 ? 6.061 6.927 -17.021 1.00 92.62 148 LEU A O 1
ATOM 1193 N N . GLU A 1 149 ? 8.121 7.483 -17.714 1.00 89.25 149 GLU A N 1
ATOM 1194 C CA . GLU A 1 149 ? 7.689 8.588 -18.581 1.00 89.25 149 GLU A CA 1
ATOM 1195 C C . GLU A 1 149 ? 7.137 8.106 -19.932 1.00 89.25 149 GLU A C 1
ATOM 1197 O O . GLU A 1 149 ? 6.695 8.904 -20.756 1.00 89.25 149 GLU A O 1
ATOM 1202 N N . THR A 1 150 ? 7.142 6.794 -20.174 1.00 84.31 150 THR A N 1
ATOM 1203 C CA . THR A 1 150 ? 6.738 6.192 -21.446 1.00 84.31 150 THR A CA 1
ATOM 1204 C C . THR A 1 150 ? 5.621 5.166 -21.261 1.00 84.31 150 THR A C 1
ATOM 1206 O O . THR A 1 150 ? 5.388 4.655 -20.165 1.00 84.31 150 THR A O 1
ATOM 1209 N N . GLY A 1 151 ? 4.897 4.870 -22.346 1.00 76.81 151 GLY A N 1
ATOM 1210 C CA . GLY A 1 151 ? 4.050 3.674 -22.446 1.00 76.81 151 GLY A CA 1
ATOM 1211 C C . GLY A 1 151 ? 2.871 3.575 -21.470 1.00 76.81 151 GLY A C 1
ATOM 1212 O O . GLY A 1 151 ? 2.315 2.494 -21.326 1.00 76.81 151 GLY A O 1
ATOM 1213 N N . GLY A 1 152 ? 2.484 4.659 -20.787 1.00 87.81 152 GLY A N 1
ATOM 1214 C CA . GLY A 1 152 ? 1.422 4.613 -19.774 1.00 87.81 152 GLY A CA 1
ATOM 1215 C C . GLY A 1 152 ? 1.817 3.863 -18.495 1.00 87.81 152 GLY A C 1
ATOM 1216 O O . GLY A 1 152 ? 0.948 3.458 -17.728 1.00 87.81 152 GLY A O 1
ATOM 1217 N N . ASN A 1 153 ? 3.115 3.689 -18.225 1.00 93.44 153 ASN A N 1
ATOM 1218 C CA . ASN A 1 153 ? 3.595 2.910 -17.079 1.00 93.44 153 ASN A CA 1
ATOM 1219 C C . ASN A 1 153 ? 3.164 3.506 -15.724 1.00 93.44 153 ASN A C 1
ATOM 1221 O O . ASN A 1 153 ? 2.832 2.761 -14.803 1.00 93.44 153 ASN A O 1
ATOM 1225 N N . LYS A 1 154 ? 3.062 4.841 -15.611 1.00 94.56 154 LYS A N 1
ATOM 1226 C CA . LYS A 1 154 ? 2.454 5.508 -14.439 1.00 94.56 154 LYS A CA 1
ATOM 1227 C C . LYS A 1 154 ? 1.009 5.051 -14.206 1.00 94.56 154 LYS A C 1
ATOM 1229 O O . LYS A 1 154 ? 0.631 4.770 -13.069 1.00 94.56 154 LYS A O 1
ATOM 1234 N N . THR A 1 155 ? 0.230 4.892 -15.277 1.00 95.00 155 THR A N 1
ATOM 1235 C CA . THR A 1 155 ? -1.161 4.428 -15.212 1.00 95.00 155 THR A CA 1
ATOM 1236 C C . THR A 1 155 ? -1.261 2.999 -14.681 1.00 95.00 155 THR A C 1
ATOM 1238 O O . THR A 1 155 ? -2.212 2.688 -13.973 1.00 95.00 155 THR A O 1
ATOM 1241 N N . LEU A 1 156 ? -0.272 2.131 -14.928 1.00 95.81 156 LEU A N 1
ATOM 1242 C CA . LEU A 1 156 ? -0.247 0.784 -14.338 1.00 95.81 156 LEU A CA 1
ATOM 1243 C C . LEU A 1 156 ? -0.173 0.836 -12.804 1.00 95.81 156 LEU A C 1
ATOM 1245 O O . LEU A 1 156 ? -0.878 0.087 -12.126 1.00 95.81 156 LEU A O 1
ATOM 1249 N N . ILE A 1 157 ? 0.646 1.744 -12.260 1.00 96.50 157 ILE A N 1
ATOM 1250 C CA . ILE A 1 157 ? 0.759 1.961 -10.811 1.00 96.50 157 ILE A CA 1
ATOM 1251 C C . ILE A 1 157 ? -0.541 2.553 -10.263 1.00 96.50 157 ILE A C 1
ATOM 1253 O O . ILE A 1 157 ? -1.073 2.073 -9.260 1.00 96.50 157 ILE A O 1
ATOM 1257 N N . GLU A 1 158 ? -1.088 3.557 -10.949 1.00 96.75 158 GLU A N 1
ATOM 1258 C CA . GLU A 1 158 ? -2.356 4.188 -10.584 1.00 96.75 158 GLU A CA 1
ATOM 1259 C C . GLU A 1 158 ? -3.520 3.189 -10.561 1.00 96.75 158 GLU A C 1
ATOM 1261 O O . GLU A 1 158 ? -4.288 3.155 -9.598 1.00 96.75 158 GLU A O 1
ATOM 1266 N N . ASN A 1 159 ? -3.612 2.314 -11.562 1.00 96.94 159 ASN A N 1
ATOM 1267 C CA . ASN A 1 159 ? -4.634 1.273 -11.633 1.00 96.94 159 ASN A CA 1
ATOM 1268 C C . ASN A 1 159 ? -4.553 0.314 -10.442 1.00 96.94 159 ASN A C 1
ATOM 1270 O O . ASN A 1 159 ? -5.584 -0.077 -9.898 1.00 96.94 159 ASN A O 1
ATOM 1274 N N . SER A 1 160 ? -3.349 -0.045 -9.994 1.00 97.75 160 SER A N 1
ATOM 1275 C CA . SER A 1 160 ? -3.184 -0.879 -8.800 1.00 97.75 160 SER A CA 1
ATOM 1276 C C . SER A 1 160 ? -3.599 -0.172 -7.514 1.00 97.75 160 SER A C 1
ATOM 1278 O O . SER A 1 160 ? -4.147 -0.822 -6.622 1.00 97.75 160 SER A O 1
ATOM 1280 N N . VAL A 1 161 ? -3.362 1.138 -7.405 1.00 98.38 161 VAL A N 1
ATOM 1281 C CA . VAL A 1 161 ? -3.811 1.952 -6.265 1.00 98.38 161 VAL A CA 1
ATOM 1282 C C . VAL A 1 161 ? -5.338 2.087 -6.261 1.00 98.38 161 VAL A C 1
ATOM 1284 O O . VAL A 1 161 ? -5.963 1.879 -5.223 1.00 98.38 161 VAL A O 1
ATOM 1287 N N . ASN A 1 162 ? -5.956 2.343 -7.417 1.00 98.19 162 ASN A N 1
ATOM 1288 C CA . ASN A 1 162 ? -7.415 2.379 -7.544 1.00 98.19 162 ASN A CA 1
ATOM 1289 C C . ASN A 1 162 ? -8.047 1.011 -7.245 1.00 98.19 162 ASN A C 1
ATOM 1291 O O . ASN A 1 162 ? -8.990 0.940 -6.464 1.00 98.19 162 ASN A O 1
ATOM 1295 N N . HIS A 1 163 ? -7.472 -0.085 -7.746 1.00 98.19 163 HIS A N 1
ATOM 1296 C CA . HIS A 1 163 ? -7.947 -1.430 -7.415 1.00 98.19 163 HIS A CA 1
ATOM 1297 C C . HIS A 1 163 ? -7.856 -1.720 -5.907 1.00 98.19 163 HIS A C 1
ATOM 1299 O O . HIS A 1 163 ? -8.772 -2.295 -5.322 1.00 98.19 163 HIS A O 1
ATOM 1305 N N . PHE A 1 164 ? -6.788 -1.276 -5.238 1.00 98.62 164 PHE A N 1
ATOM 1306 C CA . PHE A 1 164 ? -6.711 -1.338 -3.779 1.00 98.62 164 PHE A CA 1
ATOM 1307 C C . PHE A 1 164 ? -7.873 -0.580 -3.106 1.00 98.62 164 PHE A C 1
ATOM 1309 O O . PHE A 1 164 ? -8.475 -1.094 -2.159 1.00 98.62 164 PHE A O 1
ATOM 1316 N N . PHE A 1 165 ? -8.234 0.605 -3.605 1.00 98.50 165 PHE A N 1
ATOM 1317 C CA . PHE A 1 165 ? -9.376 1.365 -3.094 1.00 98.50 165 PHE A CA 1
ATOM 1318 C C . PHE A 1 165 ? -10.719 0.672 -3.332 1.00 98.50 165 PHE A C 1
ATOM 1320 O O . PHE A 1 165 ? -11.551 0.664 -2.424 1.00 98.50 165 PHE A O 1
ATOM 1327 N N . ASP A 1 166 ? -10.908 0.031 -4.483 1.00 98.38 166 ASP A N 1
ATOM 1328 C CA . ASP A 1 166 ? -12.109 -0.758 -4.776 1.00 98.38 166 ASP A CA 1
ATOM 1329 C C . ASP A 1 166 ? -12.252 -1.940 -3.808 1.00 98.38 166 ASP A C 1
ATOM 1331 O O . ASP A 1 166 ? -13.347 -2.251 -3.324 1.00 98.38 166 ASP A O 1
ATOM 1335 N N . LEU A 1 167 ? -11.135 -2.589 -3.464 1.00 98.38 167 LEU A N 1
ATOM 1336 C CA . LEU A 1 167 ? -11.134 -3.653 -2.466 1.00 98.38 167 LEU A CA 1
ATOM 1337 C C . LEU A 1 167 ? -11.462 -3.121 -1.067 1.00 98.38 167 LEU A C 1
ATOM 1339 O O . LEU A 1 167 ? -12.245 -3.767 -0.367 1.00 98.38 167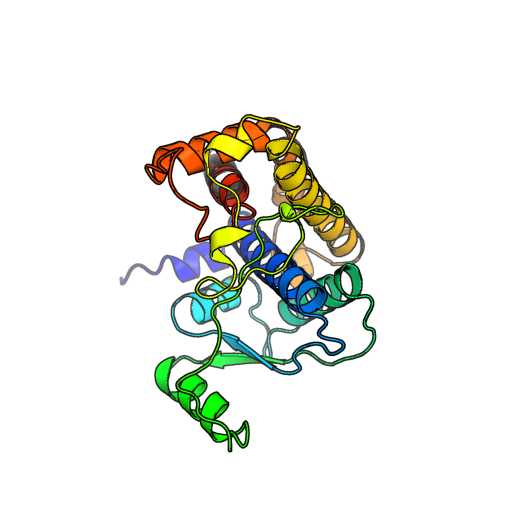 LEU A O 1
ATOM 1343 N N . LEU A 1 168 ? -10.941 -1.952 -0.674 1.00 98.00 168 LEU A N 1
ATOM 1344 C CA . LEU A 1 168 ? -11.343 -1.298 0.577 1.00 98.00 168 LEU A CA 1
ATOM 1345 C C . LEU A 1 168 ? -12.846 -0.996 0.598 1.00 98.00 168 LEU A C 1
ATOM 1347 O O . LEU A 1 168 ? -13.501 -1.302 1.592 1.00 98.00 168 LEU A O 1
ATOM 1351 N N . ASP A 1 169 ? -13.406 -0.456 -0.488 1.00 97.94 169 ASP A N 1
ATOM 1352 C CA . ASP A 1 169 ? -14.850 -0.210 -0.599 1.00 97.94 169 ASP A CA 1
ATOM 1353 C C . ASP A 1 169 ? -15.645 -1.511 -0.453 1.00 97.94 169 ASP A C 1
ATOM 1355 O O . ASP A 1 169 ? -16.679 -1.560 0.214 1.00 97.94 169 ASP A O 1
ATOM 1359 N N . GLY A 1 170 ? -15.175 -2.589 -1.082 1.00 97.62 170 GLY A N 1
ATOM 1360 C CA . GLY A 1 170 ? -15.775 -3.911 -0.945 1.00 97.62 170 GLY A CA 1
ATOM 1361 C C . GLY A 1 170 ? -15.755 -4.428 0.495 1.00 97.62 170 GLY A C 1
ATOM 1362 O O . GLY A 1 170 ? -16.768 -4.955 0.950 1.00 97.62 170 GLY A O 1
ATOM 1363 N N . TYR A 1 171 ? -14.660 -4.218 1.229 1.00 97.00 171 TYR A N 1
ATOM 1364 C CA . TYR A 1 171 ? -14.561 -4.601 2.637 1.00 97.00 171 TYR A CA 1
ATOM 1365 C C . TYR A 1 171 ? -15.501 -3.768 3.519 1.00 97.00 171 TYR A C 1
ATOM 1367 O O . TYR A 1 171 ? -16.316 -4.318 4.259 1.00 97.00 171 TYR A O 1
ATOM 1375 N N . PHE A 1 172 ? -15.449 -2.439 3.402 1.00 95.44 172 PHE A N 1
ATOM 1376 C CA . PHE A 1 172 ? -16.213 -1.534 4.266 1.00 95.44 172 PHE A CA 1
ATOM 1377 C C . PHE A 1 172 ? -17.707 -1.448 3.937 1.00 95.44 172 PHE A C 1
ATOM 1379 O O . PHE A 1 172 ? -18.468 -0.914 4.734 1.00 95.44 172 PHE A O 1
ATOM 1386 N N . ARG A 1 173 ? -18.165 -2.016 2.814 1.00 94.44 173 ARG A N 1
ATOM 1387 C CA . ARG A 1 173 ? -19.601 -2.269 2.595 1.00 94.44 173 ARG A CA 1
ATOM 1388 C C . ARG A 1 173 ? -20.169 -3.345 3.523 1.00 94.44 173 ARG A C 1
ATOM 1390 O O . ARG A 1 173 ? -21.367 -3.326 3.782 1.00 94.44 173 ARG A O 1
ATOM 1397 N N . GLY A 1 174 ? -19.342 -4.294 3.965 1.00 90.12 174 GLY A N 1
ATOM 1398 C CA . GLY A 1 174 ? -19.757 -5.399 4.835 1.00 90.12 174 GLY A CA 1
ATOM 1399 C C . GLY A 1 174 ? -19.291 -5.278 6.287 1.00 90.12 174 GLY A C 1
ATOM 1400 O O . GLY A 1 174 ? -19.867 -5.929 7.153 1.00 90.12 174 GLY A O 1
ATOM 1401 N N . ALA A 1 175 ? -18.259 -4.477 6.558 1.00 91.56 175 ALA A N 1
ATOM 1402 C CA . ALA A 1 175 ? -17.725 -4.260 7.901 1.00 91.56 175 ALA A CA 1
ATOM 1403 C C . ALA A 1 175 ? -18.417 -3.087 8.613 1.00 91.56 175 ALA A C 1
ATOM 1405 O O . ALA A 1 175 ? -18.810 -2.108 7.977 1.00 91.56 175 ALA A O 1
ATOM 1406 N N . ASN A 1 176 ? -18.508 -3.144 9.943 1.00 92.50 176 ASN A N 1
ATOM 1407 C CA . ASN A 1 176 ? -18.983 -2.022 10.744 1.00 92.50 176 ASN A CA 1
ATOM 1408 C C . ASN A 1 176 ? -17.782 -1.163 11.146 1.00 92.50 176 ASN A C 1
ATOM 1410 O O . ASN A 1 176 ? -17.144 -1.419 12.159 1.00 92.50 176 ASN A O 1
ATOM 1414 N N . LEU A 1 177 ? -17.455 -0.135 10.362 1.00 93.00 177 LEU A N 1
ATOM 1415 C CA . LEU A 1 177 ? -16.253 0.674 10.591 1.00 93.00 177 LEU A CA 1
ATOM 1416 C C . LEU A 1 177 ? -16.207 1.309 11.999 1.00 93.00 177 LEU A C 1
ATOM 1418 O O . LEU A 1 177 ? -15.156 1.315 12.649 1.00 93.00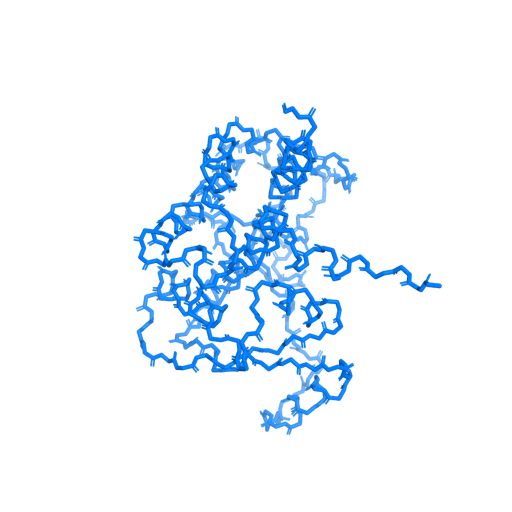 177 LEU A O 1
ATOM 1422 N N . GLU A 1 178 ? -17.354 1.774 12.498 1.00 93.56 178 GLU A N 1
ATOM 1423 C CA . GLU A 1 178 ? -17.470 2.343 13.843 1.00 93.56 178 GLU A CA 1
ATOM 1424 C C . GLU A 1 178 ? -17.389 1.274 14.934 1.00 93.56 178 GLU A C 1
ATOM 1426 O O . GLU A 1 178 ? -16.686 1.472 15.921 1.00 93.56 178 GLU A O 1
ATOM 1431 N N . GLY A 1 179 ? -18.082 0.148 14.763 1.00 92.38 179 GLY A N 1
ATOM 1432 C CA . GLY A 1 179 ? -18.116 -0.926 15.759 1.00 92.38 179 GLY A CA 1
ATOM 1433 C C . GLY A 1 179 ? -16.824 -1.742 15.825 1.00 92.38 179 GLY A C 1
ATOM 1434 O O . GLY A 1 179 ? -16.331 -2.034 16.911 1.00 92.38 179 GLY A O 1
ATOM 1435 N N . ASP A 1 180 ? -16.256 -2.076 14.671 1.00 93.06 180 ASP A N 1
ATOM 1436 C CA . ASP A 1 180 ? -15.111 -2.977 14.548 1.00 93.06 180 ASP A CA 1
ATOM 1437 C C . ASP A 1 180 ? -13.794 -2.224 14.790 1.00 93.06 180 ASP A C 1
ATOM 1439 O O . ASP A 1 180 ? -12.893 -2.725 15.461 1.00 93.06 180 ASP A O 1
ATOM 1443 N N . PHE A 1 181 ? -13.667 -0.994 14.284 1.00 93.56 181 PHE A N 1
ATOM 1444 C CA . PHE A 1 181 ? -12.404 -0.244 14.336 1.00 93.56 181 PHE A CA 1
ATOM 1445 C C . PHE A 1 181 ? -12.478 1.034 15.180 1.00 93.56 181 PHE A C 1
ATOM 1447 O O . PHE A 1 181 ? -11.461 1.698 15.399 1.00 93.56 181 PHE A O 1
ATOM 1454 N N . GLY A 1 182 ? -13.664 1.415 15.668 1.00 93.56 182 GLY A N 1
ATOM 1455 C CA . GLY A 1 182 ? -13.845 2.687 16.367 1.00 93.56 182 GLY A CA 1
ATOM 1456 C C . GLY A 1 182 ? -13.584 3.894 15.466 1.00 93.56 182 GLY A C 1
ATOM 1457 O O . GLY A 1 182 ? -13.183 4.938 15.981 1.00 93.56 182 GLY A O 1
ATOM 1458 N N . ILE A 1 183 ? -13.749 3.738 14.146 1.00 95.50 183 ILE A N 1
ATOM 1459 C CA . ILE A 1 183 ? -13.474 4.777 13.153 1.00 95.50 183 ILE A CA 1
ATOM 1460 C C . ILE A 1 183 ? -14.776 5.445 12.728 1.00 95.50 183 ILE A C 1
ATOM 1462 O O . ILE A 1 183 ? -15.725 4.765 12.354 1.00 95.50 183 ILE A O 1
ATOM 1466 N N . ASP A 1 184 ? -14.813 6.774 12.757 1.00 94.75 184 ASP A N 1
ATOM 1467 C CA . ASP A 1 184 ? -15.970 7.552 12.316 1.00 94.75 184 ASP A CA 1
ATOM 1468 C C . ASP A 1 184 ? -16.213 7.391 10.803 1.00 94.75 184 ASP A C 1
ATOM 1470 O O . ASP A 1 184 ? -15.300 7.558 9.987 1.00 94.75 184 ASP A O 1
ATOM 1474 N N . ASN A 1 185 ? -17.456 7.100 10.410 1.00 94.69 185 ASN A N 1
ATOM 1475 C CA . ASN A 1 185 ? -17.822 6.919 9.003 1.00 94.69 185 ASN A CA 1
ATOM 1476 C C . ASN A 1 185 ? -17.525 8.155 8.134 1.00 94.69 185 ASN A C 1
ATOM 1478 O O . ASN A 1 185 ? -17.178 8.012 6.956 1.00 94.69 185 ASN A O 1
ATOM 1482 N N . SER A 1 186 ? -17.606 9.366 8.695 1.00 95.06 186 SER A N 1
ATOM 1483 C CA . SER A 1 186 ? -17.277 10.611 7.990 1.00 95.06 186 SER A CA 1
ATOM 1484 C C . SER A 1 186 ? -15.823 10.648 7.520 1.00 95.06 186 SER A C 1
ATOM 1486 O O . SER A 1 186 ? -15.553 11.143 6.423 1.00 95.06 186 SER A O 1
ATOM 1488 N N . ALA A 1 187 ? -14.895 10.047 8.274 1.00 96.56 187 ALA A N 1
ATOM 1489 C CA . ALA A 1 187 ? -13.493 9.964 7.880 1.00 96.56 187 ALA A CA 1
ATOM 1490 C C . ALA A 1 187 ? -13.336 9.153 6.586 1.00 96.56 187 ALA A C 1
ATOM 1492 O O . ALA A 1 187 ? -12.588 9.539 5.684 1.00 96.56 187 ALA A O 1
ATOM 1493 N N . TYR A 1 188 ? -14.084 8.053 6.454 1.00 96.75 188 TYR A N 1
ATOM 1494 C CA . TYR A 1 188 ? -14.028 7.226 5.252 1.00 96.75 188 TYR A CA 1
ATOM 1495 C C . TYR A 1 188 ? -14.737 7.872 4.060 1.00 96.75 188 TYR A C 1
ATOM 1497 O O . TYR A 1 188 ? -14.250 7.787 2.932 1.00 96.75 188 TYR A O 1
ATOM 1505 N N . LEU A 1 189 ? -15.847 8.581 4.290 1.00 95.88 189 LEU A N 1
ATOM 1506 C CA . LEU A 1 189 ? -16.484 9.395 3.250 1.00 95.88 189 LEU A CA 1
ATOM 1507 C C . LEU A 1 189 ? -15.523 10.456 2.709 1.00 95.88 189 LEU A C 1
ATOM 1509 O O . LEU A 1 189 ? -15.398 10.598 1.492 1.00 95.88 189 LEU A O 1
ATOM 1513 N N . LYS A 1 190 ? -14.798 11.138 3.602 1.00 96.38 190 LYS A N 1
ATOM 1514 C CA . LYS A 1 190 ? -13.772 12.110 3.232 1.00 96.38 190 LYS A CA 1
ATOM 1515 C C . LYS A 1 190 ? -12.663 11.465 2.402 1.00 96.38 190 LYS A C 1
ATOM 1517 O O . LYS A 1 190 ? -12.338 11.962 1.327 1.00 96.38 190 LYS A O 1
ATOM 1522 N N . PHE A 1 191 ? -12.151 10.312 2.838 1.00 97.38 191 PHE A N 1
ATOM 1523 C CA . PHE A 1 191 ? -11.159 9.553 2.078 1.00 97.38 191 PHE A CA 1
ATOM 1524 C C . PHE A 1 191 ? -11.650 9.200 0.665 1.00 97.38 191 PHE A C 1
ATOM 1526 O O . PHE A 1 191 ? -10.931 9.434 -0.306 1.00 97.38 191 PHE A O 1
ATOM 1533 N N . LYS A 1 192 ? -12.889 8.712 0.512 1.00 96.88 192 LYS A N 1
ATOM 1534 C CA . LYS A 1 192 ? -13.472 8.400 -0.807 1.00 96.88 192 LYS A CA 1
ATOM 1535 C C . LYS A 1 192 ? -13.504 9.599 -1.753 1.00 96.88 192 LYS A C 1
ATOM 1537 O O . LYS A 1 192 ? -13.260 9.423 -2.941 1.00 96.88 192 LYS A O 1
ATOM 1542 N N . GLN A 1 193 ? -13.786 10.796 -1.240 1.00 95.56 193 GLN A N 1
ATOM 1543 C CA . GLN A 1 193 ? -13.857 12.017 -2.050 1.00 95.56 193 GLN A CA 1
ATOM 1544 C C . GLN A 1 193 ? -12.496 12.443 -2.613 1.00 95.56 193 GLN A C 1
ATOM 1546 O O . GLN A 1 193 ? -12.447 13.055 -3.673 1.00 95.56 193 GLN A O 1
ATOM 1551 N N . MET A 1 194 ? -11.402 12.140 -1.909 1.00 95.00 194 MET A N 1
ATOM 1552 C CA . MET A 1 194 ? -10.075 12.681 -2.230 1.00 95.00 194 MET A CA 1
ATOM 1553 C C . MET A 1 194 ? -9.088 11.664 -2.816 1.00 95.00 194 MET A C 1
ATOM 1555 O O . MET A 1 194 ? -8.112 12.066 -3.449 1.00 95.00 194 MET A O 1
ATOM 1559 N N . ARG A 1 195 ? -9.283 10.361 -2.571 1.00 95.00 195 ARG A N 1
ATOM 1560 C CA . ARG A 1 195 ? -8.235 9.339 -2.758 1.00 95.00 195 ARG A CA 1
ATOM 1561 C C . ARG A 1 195 ? -7.755 9.154 -4.200 1.00 95.00 195 ARG A C 1
ATOM 1563 O O . ARG A 1 195 ? -6.598 8.801 -4.386 1.00 95.00 195 ARG A O 1
ATOM 1570 N N . SER A 1 196 ? -8.605 9.407 -5.197 1.00 92.88 196 SER A N 1
ATOM 1571 C CA . SER A 1 196 ? -8.283 9.128 -6.607 1.00 92.88 196 SER A CA 1
ATOM 1572 C C . SER A 1 196 ? -7.875 10.355 -7.423 1.00 92.88 196 SER A C 1
ATOM 1574 O O . SER A 1 196 ? -7.349 10.192 -8.514 1.00 92.88 196 SER A O 1
ATOM 1576 N N . SER A 1 197 ? -8.074 11.579 -6.925 1.00 87.69 197 SER A N 1
ATOM 1577 C CA . SER A 1 197 ? -7.909 12.787 -7.751 1.00 87.69 197 SER A CA 1
ATOM 1578 C C . SER A 1 197 ? -6.465 13.064 -8.180 1.00 87.69 197 SER A C 1
ATOM 1580 O O . SER A 1 197 ? -6.263 13.636 -9.241 1.00 87.69 197 SER A O 1
ATOM 1582 N N . ASN A 1 198 ? -5.474 12.662 -7.372 1.00 90.69 198 ASN A N 1
ATOM 1583 C CA . ASN A 1 198 ? -4.078 13.099 -7.522 1.00 90.69 198 ASN A CA 1
ATOM 1584 C C . ASN A 1 198 ? -3.072 11.930 -7.436 1.00 90.69 198 ASN A C 1
ATOM 1586 O O . ASN A 1 198 ? -1.951 12.118 -6.963 1.00 90.69 198 ASN A O 1
ATOM 1590 N N . ILE A 1 199 ? -3.459 10.703 -7.810 1.00 96.19 199 ILE A N 1
ATOM 1591 C CA . ILE A 1 199 ? -2.580 9.527 -7.651 1.00 96.19 199 ILE A CA 1
ATOM 1592 C C . ILE A 1 199 ? -1.265 9.717 -8.424 1.00 96.19 199 ILE A C 1
ATOM 1594 O O . ILE A 1 199 ? -0.190 9.559 -7.842 1.00 96.19 199 ILE A O 1
ATOM 1598 N N . THR A 1 200 ? -1.345 10.107 -9.701 1.00 94.81 200 THR A N 1
ATOM 1599 C CA . THR A 1 200 ? -0.158 10.365 -10.531 1.00 94.81 200 THR A CA 1
ATOM 1600 C C . THR A 1 200 ? 0.699 11.511 -9.973 1.00 94.81 200 THR A C 1
ATOM 1602 O O . THR A 1 200 ? 1.914 11.357 -9.865 1.00 94.81 200 THR A O 1
ATOM 1605 N N . ASP A 1 201 ? 0.103 12.609 -9.501 1.00 95.38 201 ASP A N 1
ATOM 1606 C CA . ASP A 1 201 ? 0.868 13.712 -8.899 1.00 95.38 201 ASP A CA 1
ATOM 1607 C C . ASP A 1 201 ? 1.647 13.266 -7.653 1.00 95.38 201 ASP A C 1
ATOM 1609 O O . ASP A 1 201 ? 2.792 13.676 -7.441 1.00 95.38 201 ASP A O 1
ATOM 1613 N N . PHE A 1 202 ? 1.045 12.421 -6.809 1.00 96.81 202 PHE A N 1
ATOM 1614 C CA . PHE A 1 202 ? 1.726 11.882 -5.632 1.00 96.81 202 PHE A CA 1
ATOM 1615 C C . PHE A 1 202 ? 2.815 10.866 -5.995 1.00 96.81 202 PHE A C 1
ATOM 1617 O O . PHE A 1 202 ? 3.844 10.826 -5.318 1.00 96.81 202 PHE A O 1
ATOM 1624 N N . LEU A 1 203 ? 2.643 10.093 -7.076 1.00 95.81 203 LEU A N 1
ATOM 1625 C CA . LEU A 1 203 ? 3.711 9.251 -7.624 1.00 95.81 203 LEU A CA 1
ATOM 1626 C C . LEU A 1 203 ? 4.931 10.102 -7.996 1.00 95.81 203 LEU A C 1
ATOM 1628 O O . LEU A 1 203 ? 6.049 9.806 -7.574 1.00 95.81 203 LEU A O 1
ATOM 1632 N N . GLU A 1 204 ? 4.713 11.185 -8.743 1.00 93.94 204 GLU A N 1
ATOM 1633 C CA . GLU A 1 204 ? 5.783 12.083 -9.182 1.00 93.94 204 GLU A CA 1
ATOM 1634 C C . GLU A 1 204 ? 6.477 12.791 -8.021 1.00 93.94 204 GLU A C 1
ATOM 1636 O O . GLU A 1 204 ? 7.703 12.918 -8.011 1.00 93.94 204 GLU A O 1
ATOM 1641 N N . GLN A 1 205 ? 5.712 13.230 -7.021 1.00 94.06 205 GLN A N 1
ATOM 1642 C CA . GLN A 1 205 ? 6.273 13.799 -5.797 1.00 94.06 205 GLN A CA 1
ATOM 1643 C C . GLN A 1 205 ? 7.156 12.786 -5.063 1.00 94.06 205 GLN A C 1
ATOM 1645 O O . GLN A 1 205 ? 8.254 13.145 -4.643 1.00 94.06 205 GLN A O 1
ATOM 1650 N N . GLY A 1 206 ? 6.728 11.522 -4.966 1.00 91.94 206 GLY A N 1
ATOM 1651 C CA . GLY A 1 206 ? 7.539 10.448 -4.392 1.00 91.94 206 GLY A CA 1
ATOM 1652 C C . GLY A 1 206 ? 8.854 10.247 -5.149 1.00 91.94 206 GLY A C 1
ATOM 1653 O O . GLY A 1 206 ? 9.925 10.263 -4.546 1.00 91.94 206 GLY A O 1
ATOM 1654 N N . LEU A 1 207 ? 8.799 10.150 -6.480 1.00 92.00 207 LEU A N 1
ATOM 1655 C CA . LEU A 1 207 ? 9.990 9.992 -7.328 1.00 92.00 207 LEU A CA 1
ATOM 1656 C C . LEU A 1 207 ? 11.000 11.132 -7.129 1.00 92.00 207 LEU A C 1
ATOM 1658 O O . LEU A 1 207 ? 12.201 10.881 -6.997 1.00 92.00 207 LEU A O 1
ATOM 1662 N N . LYS A 1 208 ? 10.506 12.375 -7.049 1.00 91.25 208 LYS A N 1
ATOM 1663 C CA . LYS A 1 208 ? 11.324 13.569 -6.785 1.00 91.25 208 LYS A CA 1
ATOM 1664 C C . LYS A 1 208 ? 11.917 13.550 -5.373 1.00 91.25 208 LYS A C 1
ATOM 1666 O O . LYS A 1 208 ? 13.108 13.807 -5.218 1.00 91.25 208 LYS A O 1
ATOM 1671 N N . ALA A 1 209 ? 11.122 13.212 -4.357 1.00 89.19 209 ALA A N 1
ATOM 1672 C CA . ALA A 1 209 ? 11.545 13.212 -2.955 1.00 89.19 209 ALA A CA 1
ATOM 1673 C C . ALA A 1 209 ? 12.664 12.200 -2.659 1.00 89.19 209 ALA A C 1
ATOM 1675 O O . ALA A 1 209 ? 13.541 12.473 -1.840 1.00 89.19 209 ALA A O 1
ATOM 1676 N N . PHE A 1 210 ? 12.671 11.053 -3.344 1.00 86.12 210 PHE A N 1
ATOM 1677 C CA . PHE A 1 210 ? 13.704 10.027 -3.177 1.00 86.12 210 PHE A CA 1
ATOM 1678 C C . PHE A 1 210 ? 14.906 10.187 -4.125 1.00 86.12 210 PHE A C 1
ATOM 1680 O O . PHE A 1 210 ? 15.732 9.275 -4.203 1.00 86.12 210 PHE A O 1
ATOM 1687 N N . TYR A 1 211 ? 15.022 11.324 -4.830 1.00 80.31 211 TYR A N 1
ATOM 1688 C CA . TYR A 1 211 ? 16.126 11.655 -5.747 1.00 80.31 211 TYR A CA 1
ATOM 1689 C C . TYR A 1 211 ? 16.466 10.517 -6.722 1.00 80.31 211 TYR A C 1
ATOM 1691 O O . TYR A 1 211 ? 17.634 10.171 -6.937 1.00 80.31 211 TYR A O 1
ATOM 1699 N N . LYS A 1 212 ? 15.438 9.882 -7.293 1.00 85.19 212 LYS A N 1
ATOM 1700 C CA . LYS A 1 212 ? 15.633 8.741 -8.188 1.00 85.19 212 LYS A CA 1
ATOM 1701 C C . LYS A 1 212 ? 16.233 9.206 -9.514 1.00 85.19 212 LYS A C 1
ATOM 1703 O O . LYS A 1 212 ? 15.704 10.095 -10.173 1.00 85.19 212 LYS A O 1
ATOM 1708 N N . SER A 1 213 ? 17.365 8.610 -9.891 1.00 87.56 213 SER A N 1
ATOM 1709 C CA . SER A 1 213 ? 18.034 8.911 -11.159 1.00 87.56 213 SER A CA 1
ATOM 1710 C C . SER A 1 213 ? 17.343 8.161 -12.304 1.00 87.56 213 SER A C 1
ATOM 1712 O O . SER A 1 213 ? 17.159 6.949 -12.173 1.00 87.56 213 SER A O 1
ATOM 1714 N N . PRO A 1 214 ? 17.025 8.827 -13.432 1.00 89.62 214 PRO A N 1
ATOM 1715 C CA . PRO A 1 214 ? 16.408 8.190 -14.599 1.00 89.62 214 PRO A CA 1
ATOM 1716 C C . PRO A 1 214 ? 17.197 6.990 -15.149 1.00 89.62 214 PRO A C 1
ATOM 1718 O O . PRO A 1 214 ? 16.598 6.067 -15.692 1.00 89.62 214 PRO A O 1
ATOM 1721 N N . GLU A 1 215 ? 18.521 6.984 -14.959 1.00 92.00 215 GLU A N 1
ATOM 1722 C CA . GLU A 1 215 ? 19.454 5.967 -15.468 1.00 92.00 215 GLU A CA 1
ATOM 1723 C C . GLU A 1 215 ? 19.671 4.785 -14.507 1.00 92.00 215 GLU A C 1
ATOM 1725 O O . GLU A 1 215 ? 20.481 3.901 -14.778 1.00 92.00 215 GLU A O 1
ATOM 1730 N N . LYS A 1 216 ? 18.969 4.747 -13.367 1.00 93.62 216 LYS A N 1
ATOM 1731 C CA . LYS A 1 216 ? 19.017 3.612 -12.435 1.00 93.62 216 LYS A CA 1
ATOM 1732 C C . LYS A 1 216 ? 17.819 2.690 -12.624 1.00 93.62 216 LYS A C 1
ATOM 1734 O O . LYS A 1 216 ? 16.709 3.154 -12.891 1.00 93.62 216 LYS A O 1
ATOM 1739 N N . HIS A 1 217 ? 18.050 1.398 -12.414 1.00 94.69 217 HIS A N 1
ATOM 1740 C CA . HIS A 1 217 ? 16.975 0.427 -12.258 1.00 94.69 217 HIS A CA 1
ATOM 1741 C C . HIS A 1 217 ? 16.121 0.761 -11.033 1.00 94.69 217 HIS A C 1
ATOM 1743 O O . HIS A 1 217 ? 16.602 1.310 -10.035 1.00 94.69 217 HIS A O 1
ATOM 1749 N N . ILE A 1 218 ? 14.840 0.427 -11.111 1.00 94.62 218 ILE A N 1
ATOM 1750 C CA . ILE A 1 218 ? 13.925 0.564 -9.986 1.00 94.62 218 ILE A CA 1
ATOM 1751 C C . ILE A 1 218 ? 14.195 -0.572 -8.996 1.00 94.62 218 ILE A C 1
ATOM 1753 O O . ILE A 1 218 ? 13.971 -1.735 -9.293 1.00 94.62 218 ILE A O 1
ATOM 1757 N N . GLU A 1 219 ? 14.662 -0.238 -7.797 1.00 89.38 219 GLU A N 1
ATOM 1758 C CA . GLU A 1 219 ? 15.084 -1.224 -6.787 1.00 89.38 219 GLU A CA 1
ATOM 1759 C C . GLU A 1 219 ? 14.069 -1.441 -5.650 1.00 89.38 219 GLU A C 1
ATOM 1761 O O . GLU A 1 219 ? 14.387 -2.077 -4.637 1.00 89.38 219 GLU A O 1
ATOM 1766 N N . GLU A 1 220 ? 12.884 -0.844 -5.770 1.00 91.44 220 GLU A N 1
ATOM 1767 C CA . GLU A 1 220 ? 11.825 -0.895 -4.767 1.00 91.44 220 GLU A CA 1
ATOM 1768 C C . GLU A 1 220 ? 10.441 -0.759 -5.406 1.00 91.44 220 GLU A C 1
ATOM 1770 O O . GLU A 1 220 ? 10.297 -0.458 -6.588 1.00 91.44 220 GLU A O 1
ATOM 1775 N N . THR A 1 221 ? 9.395 -0.999 -4.625 1.00 95.44 221 THR A N 1
ATOM 1776 C CA . THR A 1 221 ? 8.026 -0.894 -5.127 1.00 95.44 221 THR A CA 1
ATOM 1777 C C . THR A 1 221 ? 7.578 0.563 -5.271 1.00 95.44 221 THR A C 1
ATOM 1779 O O . THR A 1 221 ? 7.777 1.384 -4.376 1.00 95.44 221 THR A O 1
ATOM 1782 N N . LEU A 1 222 ? 6.911 0.875 -6.384 1.00 97.00 222 LEU A N 1
ATOM 1783 C CA . LEU A 1 222 ? 6.305 2.185 -6.627 1.00 97.00 222 LEU A CA 1
ATOM 1784 C C . LEU A 1 222 ? 4.859 2.257 -6.128 1.00 97.00 222 LEU A C 1
ATOM 1786 O O . LEU A 1 222 ? 4.311 3.347 -5.992 1.00 97.00 222 LEU A O 1
ATOM 1790 N N . PHE A 1 223 ? 4.242 1.115 -5.803 1.00 97.69 223 PHE A N 1
ATOM 1791 C CA . PHE A 1 223 ? 2.862 1.039 -5.315 1.00 97.69 223 PHE A CA 1
ATOM 1792 C C . PHE A 1 223 ? 2.612 1.937 -4.091 1.00 97.69 223 PHE A C 1
ATOM 1794 O O . PHE A 1 223 ? 1.558 2.561 -3.977 1.00 97.69 223 PHE A O 1
ATOM 1801 N N . PHE A 1 224 ? 3.587 2.047 -3.182 1.00 97.56 224 PHE A N 1
ATOM 1802 C CA . PHE A 1 224 ? 3.439 2.864 -1.975 1.00 97.56 224 PHE A CA 1
ATOM 1803 C C . PHE A 1 224 ? 3.687 4.360 -2.193 1.00 97.56 224 PHE A C 1
ATOM 1805 O O . PHE A 1 224 ? 3.302 5.150 -1.334 1.00 97.56 224 PHE A O 1
ATOM 1812 N N . TYR A 1 225 ? 4.287 4.776 -3.311 1.00 96.69 225 TYR A N 1
ATOM 1813 C CA . TYR A 1 225 ? 4.659 6.178 -3.523 1.00 96.69 225 TYR A CA 1
ATOM 1814 C C . TYR A 1 225 ? 3.437 7.111 -3.495 1.00 96.69 225 TYR A C 1
ATOM 1816 O O . TYR A 1 225 ? 3.436 8.047 -2.690 1.00 96.69 225 TYR A O 1
ATOM 1824 N N . PRO A 1 226 ? 2.353 6.841 -4.255 1.00 97.50 226 PRO A N 1
ATOM 1825 C CA . PRO A 1 226 ? 1.149 7.661 -4.168 1.00 97.50 226 PRO A CA 1
ATOM 1826 C C . PRO A 1 226 ? 0.495 7.606 -2.789 1.00 97.50 226 PRO A C 1
ATOM 1828 O O . PRO A 1 226 ? 0.001 8.612 -2.283 1.00 97.50 226 PRO A O 1
ATOM 1831 N N . LEU A 1 227 ? 0.505 6.427 -2.159 1.00 98.00 227 LEU A N 1
ATOM 1832 C CA . LEU A 1 227 ? -0.153 6.199 -0.876 1.00 98.00 227 LEU A CA 1
ATOM 1833 C C . LEU A 1 227 ? 0.464 7.028 0.251 1.00 98.00 227 LEU A C 1
ATOM 1835 O O . LEU A 1 227 ? -0.279 7.495 1.108 1.00 98.00 227 LEU A O 1
ATOM 1839 N N . ILE A 1 228 ? 1.779 7.269 0.237 1.00 96.06 228 ILE A N 1
ATOM 1840 C CA . ILE A 1 228 ? 2.431 8.159 1.210 1.00 96.06 228 ILE A CA 1
ATOM 1841 C C . ILE A 1 228 ? 1.799 9.556 1.156 1.00 96.06 228 ILE A C 1
ATOM 1843 O O . ILE A 1 228 ? 1.390 10.090 2.189 1.00 96.06 228 ILE A O 1
ATOM 1847 N N . GLY A 1 229 ? 1.666 10.128 -0.044 1.00 96.00 229 GLY A N 1
ATOM 1848 C CA . GLY A 1 229 ? 1.073 11.452 -0.236 1.00 96.00 229 GLY A CA 1
ATOM 1849 C C . GLY A 1 229 ? -0.419 11.495 0.103 1.00 96.00 229 GLY A C 1
ATOM 1850 O O . GLY A 1 229 ? -0.870 12.388 0.822 1.00 96.00 229 GLY A O 1
ATOM 1851 N N . ILE A 1 230 ? -1.178 10.487 -0.334 1.00 97.62 230 ILE A N 1
ATOM 1852 C CA . ILE A 1 230 ? -2.620 10.381 -0.070 1.00 97.62 230 ILE A CA 1
ATOM 1853 C C . ILE A 1 230 ? -2.899 10.260 1.432 1.00 97.62 230 ILE A C 1
ATOM 1855 O O . ILE A 1 230 ? -3.769 10.959 1.950 1.00 97.62 230 ILE A O 1
ATOM 1859 N N . LEU A 1 231 ? -2.157 9.407 2.145 1.00 97.25 231 LEU A N 1
ATOM 1860 C CA . LEU A 1 231 ? -2.321 9.216 3.588 1.00 97.25 231 LEU A CA 1
ATOM 1861 C C . LEU A 1 231 ? -1.892 10.447 4.384 1.00 97.25 231 LEU A C 1
ATOM 1863 O O . LEU A 1 231 ? -2.550 10.783 5.367 1.00 97.25 231 LEU A O 1
ATOM 1867 N N . ASN A 1 232 ? -0.833 11.140 3.955 1.00 95.50 232 ASN A N 1
ATOM 1868 C CA . ASN A 1 232 ? -0.417 12.393 4.577 1.00 95.50 232 ASN A CA 1
ATOM 1869 C C . ASN A 1 232 ? -1.498 13.473 4.428 1.00 95.50 232 ASN A C 1
ATOM 1871 O O . ASN A 1 232 ? -1.910 14.069 5.424 1.00 95.50 232 ASN A O 1
ATOM 1875 N N . LYS A 1 233 ? -2.026 13.654 3.210 1.00 95.75 233 LYS A N 1
ATOM 1876 C CA . LYS A 1 233 ? -3.121 14.593 2.944 1.00 95.75 233 LYS A CA 1
ATOM 1877 C C . LYS A 1 233 ? -4.373 14.228 3.746 1.00 95.75 233 LYS A C 1
ATOM 1879 O O . LYS A 1 233 ? -4.978 15.107 4.348 1.00 95.75 233 LYS A O 1
ATOM 1884 N N . LEU A 1 234 ? -4.733 12.942 3.807 1.00 96.62 234 LEU A N 1
ATOM 1885 C CA . LEU A 1 234 ? -5.874 12.471 4.595 1.00 96.62 234 LEU A CA 1
ATOM 1886 C C . LEU A 1 234 ? -5.695 12.800 6.080 1.00 96.62 234 LEU A C 1
ATOM 1888 O O . LEU A 1 234 ? -6.595 13.368 6.686 1.00 96.62 234 LEU A O 1
ATOM 1892 N N . ALA A 1 235 ? -4.542 12.468 6.665 1.00 95.06 235 ALA A N 1
ATOM 1893 C CA . ALA A 1 235 ? -4.269 12.754 8.071 1.00 95.06 235 ALA A CA 1
ATOM 1894 C C . ALA A 1 235 ? -4.341 14.261 8.369 1.00 95.06 235 ALA A C 1
ATOM 1896 O O . ALA A 1 235 ? -4.941 14.656 9.365 1.00 95.06 235 ALA A O 1
ATOM 1897 N N . PHE A 1 236 ? -3.792 15.096 7.481 1.00 95.06 236 PHE A N 1
ATOM 1898 C CA . PHE A 1 236 ? -3.864 16.552 7.600 1.00 95.06 236 PHE A CA 1
ATOM 1899 C C . PHE A 1 236 ? -5.306 17.074 7.532 1.00 95.06 236 PHE A C 1
ATOM 1901 O O . PHE A 1 236 ? -5.707 17.893 8.355 1.00 95.06 236 PHE A O 1
ATOM 1908 N N . GLU A 1 237 ? -6.108 16.601 6.577 1.00 94.31 237 GLU A N 1
ATOM 1909 C CA . GLU A 1 237 ? -7.504 17.028 6.445 1.00 94.31 237 GLU A CA 1
ATOM 1910 C C . GLU A 1 237 ? -8.352 16.582 7.642 1.00 94.31 237 GLU A C 1
ATOM 1912 O O . GLU A 1 237 ? -9.139 17.374 8.161 1.00 94.31 237 GLU A O 1
ATOM 1917 N N . LEU A 1 238 ? -8.160 15.355 8.133 1.00 94.56 238 LEU A N 1
ATOM 1918 C CA . LEU A 1 238 ? -8.890 14.843 9.294 1.00 94.56 238 LEU A CA 1
ATOM 1919 C C . LEU A 1 238 ? -8.524 15.586 10.585 1.00 94.56 238 LEU A C 1
ATOM 1921 O O . LEU A 1 238 ? -9.432 15.939 11.331 1.00 94.56 238 LEU A O 1
ATOM 1925 N N . ALA A 1 239 ? -7.241 15.890 10.808 1.00 91.50 239 ALA A N 1
ATOM 1926 C CA . ALA A 1 239 ? -6.787 16.628 11.991 1.00 91.50 239 ALA A CA 1
ATOM 1927 C C . ALA A 1 239 ? -7.308 18.077 12.036 1.00 91.50 239 ALA A C 1
ATOM 1929 O O . ALA A 1 239 ? -7.529 18.627 13.109 1.00 91.50 239 ALA A O 1
ATOM 1930 N N . ASN A 1 240 ? -7.516 18.703 10.873 1.00 84.25 240 ASN A N 1
ATOM 1931 C CA . ASN A 1 240 ? -7.991 20.087 10.788 1.00 84.25 240 ASN A CA 1
ATOM 1932 C C . ASN A 1 240 ? -9.520 20.224 10.783 1.00 84.25 240 ASN A C 1
ATOM 1934 O O . ASN A 1 240 ? -10.025 21.336 10.920 1.00 84.25 240 ASN A O 1
ATOM 1938 N N . THR A 1 241 ? -10.263 19.124 10.631 1.00 67.00 241 THR A N 1
ATOM 1939 C CA . THR A 1 241 ? -11.737 19.157 10.614 1.00 67.00 241 THR A CA 1
ATOM 1940 C C . THR A 1 241 ? -12.329 19.382 12.015 1.00 67.00 241 THR A C 1
ATOM 1942 O O . THR A 1 241 ? -13.499 19.716 12.123 1.00 67.00 241 THR A O 1
ATOM 1945 N N . ASP A 1 242 ? -11.538 19.249 13.085 1.00 53.53 242 ASP A N 1
ATOM 1946 C CA . ASP A 1 242 ? -11.986 19.503 14.465 1.00 53.53 242 ASP A CA 1
ATOM 1947 C C . ASP A 1 242 ? -11.853 20.986 14.891 1.00 53.53 242 ASP A C 1
ATOM 1949 O O . ASP A 1 242 ? -12.194 21.338 16.017 1.00 53.53 242 ASP A O 1
ATOM 1953 N N . ASN A 1 243 ? -11.390 21.866 13.988 1.00 39.50 243 ASN A N 1
ATOM 1954 C CA . ASN A 1 243 ? -11.259 23.318 14.201 1.00 39.50 243 ASN A CA 1
ATOM 1955 C C . ASN A 1 243 ? -12.323 24.157 13.452 1.00 39.50 243 ASN A C 1
ATOM 1957 O O . ASN A 1 243 ? -12.128 25.361 13.260 1.00 39.50 243 ASN A O 1
ATOM 1961 N N . GLN A 1 244 ? -13.423 23.542 13.006 1.00 32.59 244 GLN A N 1
ATOM 1962 C CA . GLN A 1 244 ? -14.591 24.209 12.407 1.00 32.59 244 GLN A CA 1
ATOM 1963 C C . GLN A 1 244 ? -15.874 23.737 13.084 1.00 32.59 244 GLN A C 1
ATOM 1965 O O . GLN A 1 244 ? -16.786 24.582 13.220 1.00 32.59 244 GLN A O 1
#

pLDDT: mean 87.02, std 13.75, range [32.59, 98.62]

Foldseek 3Di:
DDDDPLVVLLVQQQLLVLLLLVLLLVLLFVLLLCVLVVNLDDDQEDEDEDVNLSSLCSQAVDPQSVLSQVSNQLSNCVRNVDDDHHRTYHYDPDRVVVVVVVVVVVPPPDDPVDDFDWGAQQADDPASNSHTDTLPPCQVRFDFPLCCVDDCVLVRLLVSQVVSVVSVVVVPVPDDSCVRGVHDPVLVVVLVVQVNPCQSVQLVVLCVVVVGDRPHGDNHYSNCSSSVVSSVVSSVVSVCVVVD

Secondary structure (DSSP, 8-state):
----HHHHHHH-TTTHHHHHHHHHHHHHHHHHHHHHTT--S--SEEEE-HHHHHHHHHH--STT-HHHHHHHHHHHHHHH-------EEEE-SSHHHHHHHHHHHTT--S-GGG---EEE-S--SSSGGGSEEETTT-GGGSPBGGGGGSTTHHHHHHHHHHHHHHHHHHHHTTS-HHHHH---HHHHHHHHHHTTTTHHHHHHHHHHHTT--TTSB--S-STHHHHHHHHHHHHHHHHHGGG-

Radius of gyration: 18.9 Å; chains: 1; bounding box: 42×52×56 Å

Sequence (244 aa):
MEFNYTDFLKQDRKLKLPILIFYGAIIYYSANLLKKQGTLEIPKNILFSGTASKTIKIIDTQAGNPNISNLFKYFFKQVMGIRNEQINIALSDNPKEITCKGVLRADINEDITNCPVVFWLGGNDNSVWSRALNKSTDIPDTPYYRDLETGGNKTLIENSVNHFFDLLDGYFRGANLEGDFGIDNSAYLKFKQMRSSNITDFLEQGLKAFYKSPEKHIEETLFFYPLIGILNKLAFELANTDNQ